Protein AF-A0A949Q325-F1 (afdb_monomer)

pLDDT: mean 76.2, std 15.08, range [33.47, 92.69]

Secondary structure (DSSP, 8-state):
-PPPPGGGTTEEEEE-SSPPPHHHHHHH-GGGG--S--TTS-TT-----HHHHHHHHHHTTEEEEEEEEEPPPBTB----EEEEEEETT--S---TTSSEE-TT---SS-EEEETTEEEESS-EEEETTEEE-THHHHHHHHT--TT-EEEEEETTTEEPPPEE-TTHHHHHTT--HHHHHS--

Mean predicted aligned error: 16.06 Å

Sequence (184 aa):
MTRLASRFGAANLIRRDRPLTREELFRVVPSVFSDDKYESRSERYTYIPTISLLDSLQQEGFQPFFACQTRVRSGRRETDHQLQLQKDGCGRQVPKEDYRATSDEGMSRVYLLINNEKYSLENEILLPGEVVPAQVAFEALKHTGAKDKLAFTALQSGESKPFSARGLHDALKDITWQDCLDQP

InterPro domains:
  IPR026325 Protein of unknown function DUF932 [PF06067] (38-78)

Solvent-accessible surface area (backbone atoms only — not comparable to full-atom values): 11001 Å² total; per-residue (Å²): 133,90,77,71,64,80,80,47,81,67,37,42,69,50,74,52,99,50,71,61,49,71,69,59,41,50,75,42,32,50,73,40,72,38,85,67,70,62,87,88,55,55,88,89,58,81,75,74,40,50,44,63,54,48,56,54,38,40,75,76,35,34,38,42,28,31,39,28,16,34,60,64,57,96,86,58,88,72,68,55,43,43,41,36,50,46,55,72,92,53,97,59,84,72,62,78,84,81,43,64,49,49,91,70,52,52,47,94,70,54,35,42,26,52,73,82,44,82,31,50,68,51,72,41,72,84,47,96,92,43,70,48,54,30,62,57,39,55,55,52,52,48,71,36,43,65,85,35,35,35,32,43,40,38,42,78,73,39,69,48,79,74,41,70,32,56,67,42,26,75,70,37,67,88,58,52,76,63,68,68,68,72,59,133

Nearest PDB structures (foldseek):
  7aeb-assembly1_S  TM=3.669E-01  e=9.866E+00  Algoriphagus machipongonensis
  7z30-assembly1_I  TM=2.915E-01  e=3.772E+00  Saccharomyces cerevisiae S288C

Organism: NCBI:txid2815733

Radius of gyration: 21.04 Å; Cα contacts (8 Å, |Δi|>4): 269; chains: 1; bounding box: 41×33×57 Å

Foldseek 3Di:
DDDDDPQCPPKQKDADPDFDDPVNCCVFPVQLVDPDDDPPDDPPDDDDRNVVVQVVVVVVQWGWGMKIWGDDDPPDPDIKMWTATDGPPDPDDDPRLPGIDIRQLFDPAKWKAKQNDTQGCQFDDPDVVDTDHSVVVVVVLLPFEQPIWMWIQDRNNGIDDIDGSHCSNVVCVPPDPVNVVPDD

Structure (mmCIF, N/CA/C/O backbone):
data_AF-A0A949Q325-F1
#
_entry.id   AF-A0A949Q325-F1
#
loop_
_atom_site.group_PDB
_atom_site.id
_atom_site.type_symbol
_atom_site.label_atom_id
_atom_site.label_alt_id
_atom_site.label_comp_id
_atom_site.label_asym_id
_atom_site.label_entity_id
_atom_site.label_seq_id
_atom_site.pdbx_PDB_ins_code
_atom_site.Cartn_x
_atom_site.Cartn_y
_atom_site.Cartn_z
_atom_site.occupancy
_atom_site.B_iso_or_equiv
_atom_site.auth_seq_id
_atom_site.auth_comp_id
_atom_site.auth_asym_id
_atom_site.auth_atom_id
_atom_site.pdbx_PDB_model_num
ATOM 1 N N . MET A 1 1 ? -12.252 13.496 -19.499 1.00 33.47 1 MET A N 1
ATOM 2 C CA . MET A 1 1 ? -10.793 13.382 -19.743 1.00 33.47 1 MET A CA 1
ATOM 3 C C . MET A 1 1 ? -10.148 12.726 -18.531 1.00 33.47 1 MET A C 1
ATOM 5 O O . MET A 1 1 ? -10.448 13.134 -17.420 1.00 33.47 1 MET A O 1
ATOM 9 N N . THR A 1 2 ? -9.340 11.677 -18.713 1.00 41.78 2 THR A N 1
ATOM 10 C CA . THR A 1 2 ? -8.656 11.005 -17.589 1.00 41.78 2 THR A CA 1
ATOM 11 C C . THR A 1 2 ? -7.478 11.864 -17.144 1.00 41.78 2 THR A C 1
ATOM 13 O O . THR A 1 2 ? -6.571 12.087 -17.941 1.00 41.78 2 THR A O 1
ATOM 16 N N . ARG A 1 3 ? -7.480 12.337 -15.897 1.00 42.72 3 ARG A N 1
ATOM 17 C CA . ARG A 1 3 ? -6.350 13.061 -15.310 1.00 42.72 3 ARG A CA 1
ATOM 18 C C . ARG A 1 3 ? -5.463 12.047 -14.587 1.00 42.72 3 ARG A C 1
ATOM 20 O O . ARG A 1 3 ? -5.932 11.380 -13.672 1.00 42.72 3 ARG A O 1
ATOM 27 N N . LEU A 1 4 ? -4.218 11.884 -15.035 1.00 52.03 4 LEU A N 1
ATOM 28 C CA . LEU A 1 4 ? -3.215 11.126 -14.279 1.00 52.03 4 LEU A CA 1
ATOM 29 C C . LEU A 1 4 ? -2.976 11.821 -12.932 1.00 52.03 4 LEU A C 1
ATOM 31 O O . LEU A 1 4 ? -3.169 13.037 -12.826 1.00 52.03 4 LEU A O 1
ATOM 35 N N . ALA A 1 5 ? -2.534 11.080 -11.913 1.00 51.66 5 ALA A N 1
ATOM 36 C CA . ALA A 1 5 ? -2.091 11.716 -10.678 1.00 51.66 5 ALA A CA 1
ATOM 37 C C . ALA A 1 5 ? -0.987 12.744 -11.002 1.00 51.66 5 ALA A C 1
ATOM 39 O O . ALA A 1 5 ? -0.138 12.499 -11.860 1.00 51.66 5 ALA A O 1
ATOM 40 N N . SER A 1 6 ? -1.013 13.903 -10.332 1.00 51.78 6 SER A N 1
ATOM 41 C CA . SER A 1 6 ? -0.189 15.095 -10.635 1.00 51.78 6 SER A CA 1
ATOM 42 C C . SER A 1 6 ? 1.307 14.796 -10.873 1.00 51.78 6 SER A C 1
ATOM 44 O O . SER A 1 6 ? 1.953 15.417 -11.716 1.00 51.78 6 SER A O 1
ATOM 46 N N . ARG A 1 7 ? 1.843 13.770 -10.197 1.00 53.66 7 ARG A N 1
ATOM 47 C CA . ARG A 1 7 ? 3.241 13.315 -10.284 1.00 53.66 7 ARG A CA 1
ATOM 48 C C . ARG A 1 7 ? 3.644 12.644 -11.611 1.00 53.66 7 ARG A C 1
ATOM 50 O O . ARG A 1 7 ? 4.830 12.590 -11.914 1.00 53.66 7 ARG A O 1
ATOM 57 N N . PHE A 1 8 ? 2.695 12.220 -12.448 1.00 54.75 8 PHE A N 1
ATOM 58 C CA . PHE A 1 8 ? 2.962 11.566 -13.742 1.00 54.75 8 PHE A CA 1
ATOM 59 C C . PHE A 1 8 ? 2.945 12.522 -14.950 1.00 54.75 8 PHE A C 1
ATOM 61 O O . PHE A 1 8 ? 2.955 12.071 -16.093 1.00 54.75 8 PHE A O 1
ATOM 68 N N . GLY A 1 9 ? 2.945 13.845 -14.736 1.00 49.97 9 GLY A N 1
ATOM 69 C CA . GLY A 1 9 ? 2.894 14.846 -15.818 1.00 49.97 9 GLY A CA 1
ATOM 70 C C . GLY A 1 9 ? 4.074 14.815 -16.808 1.00 49.97 9 GLY A C 1
ATOM 71 O O . GLY A 1 9 ? 3.948 15.334 -17.911 1.00 49.97 9 GLY A O 1
ATOM 72 N N . ALA A 1 10 ? 5.192 14.175 -16.441 1.00 55.50 10 ALA A N 1
ATOM 73 C CA . ALA A 1 10 ? 6.344 13.898 -17.306 1.00 55.50 10 ALA A CA 1
ATOM 74 C C . ALA A 1 10 ? 6.726 12.403 -17.262 1.00 55.50 10 ALA A C 1
ATOM 76 O O . ALA A 1 10 ? 7.890 12.057 -17.075 1.00 55.50 10 ALA A O 1
ATOM 77 N N . ALA A 1 11 ? 5.737 11.512 -17.337 1.00 63.31 11 ALA A N 1
ATOM 78 C CA . ALA A 1 11 ? 5.930 10.065 -17.265 1.00 63.31 11 ALA A CA 1
ATOM 79 C C . ALA A 1 11 ? 6.144 9.427 -18.647 1.00 63.31 11 ALA A C 1
ATOM 81 O O . ALA A 1 11 ? 5.559 9.863 -19.640 1.00 63.31 11 ALA A O 1
ATOM 82 N N . ASN A 1 12 ? 6.930 8.348 -18.701 1.00 72.25 12 ASN A N 1
ATOM 83 C CA . ASN A 1 12 ? 6.823 7.399 -19.809 1.00 72.25 12 ASN A CA 1
ATOM 84 C C . ASN A 1 12 ? 5.487 6.665 -19.624 1.00 72.25 12 ASN A C 1
ATOM 86 O O . ASN A 1 12 ? 5.228 6.159 -18.535 1.00 72.25 12 ASN A O 1
ATOM 90 N N . LEU A 1 13 ? 4.620 6.647 -20.638 1.00 85.25 13 LEU A N 1
ATOM 91 C CA . LEU A 1 13 ? 3.299 6.022 -20.543 1.00 85.25 13 LEU A CA 1
ATOM 92 C C . LEU A 1 13 ? 2.978 5.197 -21.781 1.00 85.25 13 LEU A C 1
ATOM 94 O O . LEU A 1 13 ? 3.406 5.522 -22.889 1.00 85.25 13 LEU A O 1
ATOM 98 N N . ILE A 1 14 ? 2.171 4.161 -21.587 1.00 83.06 14 ILE A N 1
ATOM 99 C CA . ILE A 1 14 ? 1.595 3.353 -22.651 1.00 83.06 14 ILE A CA 1
ATOM 100 C C . ILE A 1 14 ? 0.160 2.979 -22.297 1.00 83.06 14 ILE A C 1
ATOM 102 O O . ILE A 1 14 ? -0.158 2.641 -21.159 1.00 83.06 14 ILE A O 1
ATOM 106 N N . ARG A 1 15 ? -0.716 3.058 -23.298 1.00 85.00 15 ARG A N 1
ATOM 107 C CA . ARG A 1 15 ? -2.092 2.574 -23.237 1.00 85.00 15 ARG A CA 1
ATOM 108 C C . ARG A 1 15 ? -2.393 1.810 -24.511 1.00 85.00 15 ARG A C 1
ATOM 110 O O . ARG A 1 15 ? -2.115 2.322 -25.596 1.00 85.00 15 ARG A O 1
ATOM 117 N N . ARG A 1 16 ? -2.991 0.633 -24.384 1.00 82.56 16 ARG A N 1
ATOM 118 C CA . ARG A 1 16 ? -3.491 -0.156 -25.509 1.00 82.56 16 ARG A CA 1
ATOM 119 C C . ARG A 1 16 ? -4.947 -0.554 -25.261 1.00 82.56 16 ARG A C 1
ATOM 121 O O . ARG A 1 16 ? -5.449 -0.473 -24.144 1.00 82.56 16 ARG A O 1
ATOM 128 N N . ASP A 1 17 ? -5.627 -0.898 -26.341 1.00 80.12 17 ASP A N 1
ATOM 129 C CA . ASP A 1 17 ? -6.954 -1.521 -26.398 1.00 80.12 17 ASP A CA 1
ATOM 130 C C . ASP A 1 17 ? -6.894 -3.052 -26.269 1.00 80.12 17 ASP A C 1
ATOM 132 O O . ASP A 1 17 ? -7.923 -3.704 -26.127 1.00 80.12 17 ASP A O 1
ATOM 136 N N . ARG A 1 18 ? -5.677 -3.603 -26.271 1.00 87.75 18 ARG A N 1
ATOM 137 C CA . ARG A 1 18 ? -5.325 -4.989 -25.955 1.00 87.75 18 ARG A CA 1
ATOM 138 C C . ARG A 1 18 ? -4.436 -5.057 -24.702 1.00 87.75 18 ARG A C 1
ATOM 140 O O . ARG A 1 18 ? -3.830 -4.037 -24.355 1.00 87.75 18 ARG A O 1
ATOM 147 N N . PRO A 1 19 ? -4.269 -6.245 -24.095 1.00 88.31 19 PRO A N 1
ATOM 148 C CA . PRO A 1 19 ? -3.243 -6.472 -23.085 1.00 88.31 19 PRO A CA 1
ATOM 149 C C . PRO A 1 19 ? -1.850 -6.004 -23.536 1.00 88.31 19 PRO A C 1
ATOM 151 O O . PRO A 1 19 ? -1.452 -6.189 -24.695 1.00 88.31 19 PRO A O 1
ATOM 154 N N . LEU A 1 20 ? -1.117 -5.380 -22.615 1.00 89.31 20 LEU A N 1
ATOM 155 C CA . LEU A 1 20 ? 0.272 -4.972 -22.766 1.00 89.31 20 LEU A CA 1
ATOM 156 C C . LEU A 1 20 ? 1.174 -6.199 -22.681 1.00 89.31 20 LEU A C 1
ATOM 158 O O . LEU A 1 20 ? 1.020 -7.050 -21.808 1.00 89.31 20 LEU A O 1
ATOM 162 N N . THR A 1 21 ? 2.140 -6.259 -23.588 1.00 90.06 21 THR A N 1
ATOM 163 C CA . THR A 1 21 ? 3.164 -7.309 -23.600 1.00 90.06 21 THR A CA 1
ATOM 164 C C . THR A 1 21 ? 4.222 -7.061 -22.527 1.00 90.06 21 THR A C 1
ATOM 166 O O . THR A 1 21 ? 4.431 -5.924 -22.087 1.00 90.06 21 THR A O 1
ATOM 169 N N . ARG A 1 22 ? 4.936 -8.118 -22.125 1.00 89.94 22 ARG A N 1
ATOM 170 C CA . ARG A 1 22 ? 6.030 -8.013 -21.148 1.00 89.94 22 ARG A CA 1
ATOM 171 C C . ARG A 1 22 ? 7.139 -7.092 -21.664 1.00 89.94 22 ARG A C 1
ATOM 173 O O . ARG A 1 22 ? 7.679 -6.303 -20.897 1.00 89.94 22 ARG A O 1
ATOM 180 N N . GLU A 1 23 ? 7.407 -7.103 -22.967 1.00 88.50 23 GLU A N 1
ATOM 181 C CA . GLU A 1 23 ? 8.375 -6.227 -23.634 1.00 88.50 23 GLU A CA 1
ATOM 182 C C . GLU A 1 23 ? 7.934 -4.757 -23.617 1.00 88.50 23 GLU A C 1
ATOM 184 O O . GLU A 1 23 ? 8.755 -3.861 -23.409 1.00 88.50 23 GLU A O 1
ATOM 189 N N . GLU A 1 24 ? 6.641 -4.487 -23.827 1.00 89.44 24 GLU A N 1
ATOM 190 C CA . GLU A 1 24 ? 6.071 -3.140 -23.706 1.00 89.44 24 GLU A CA 1
ATOM 191 C C . GLU A 1 24 ? 6.187 -2.615 -22.272 1.00 89.44 24 GLU A C 1
ATOM 193 O O . GLU A 1 24 ? 6.600 -1.469 -22.071 1.00 89.44 24 GLU A O 1
ATOM 198 N N . LEU A 1 25 ? 5.878 -3.455 -21.281 1.00 89.56 25 LEU A N 1
ATOM 199 C CA . LEU A 1 25 ? 6.044 -3.114 -19.870 1.00 89.56 25 LEU A CA 1
ATOM 200 C C . LEU A 1 25 ? 7.513 -2.850 -19.539 1.00 89.56 25 LEU A C 1
ATOM 202 O O . LEU A 1 25 ? 7.820 -1.815 -18.961 1.00 89.56 25 LEU A O 1
ATOM 206 N N . PHE A 1 26 ? 8.433 -3.711 -19.972 1.00 88.56 26 PHE A N 1
ATOM 207 C CA . PHE A 1 26 ? 9.862 -3.556 -19.695 1.00 88.56 26 PHE A CA 1
ATOM 208 C C . PHE A 1 26 ? 10.423 -2.234 -20.235 1.00 88.56 26 PHE A C 1
ATOM 210 O O . PHE A 1 26 ? 11.242 -1.581 -19.594 1.00 88.56 26 PHE A O 1
ATOM 217 N N . ARG A 1 27 ? 9.946 -1.792 -21.405 1.00 84.81 27 ARG A N 1
ATOM 218 C CA . ARG A 1 27 ? 10.375 -0.525 -22.015 1.00 84.81 27 ARG A CA 1
ATOM 219 C C . ARG A 1 27 ? 9.820 0.711 -21.308 1.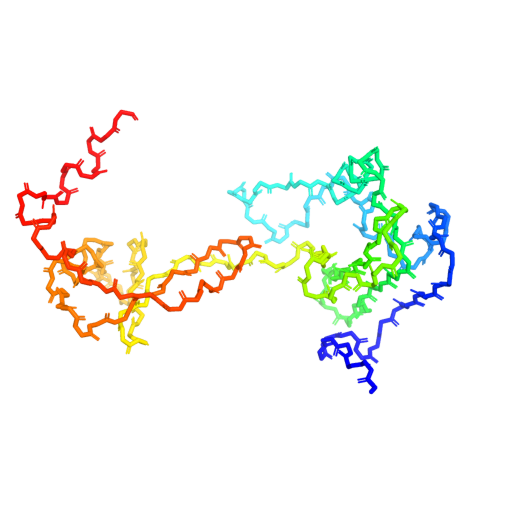00 84.81 27 ARG A C 1
ATOM 221 O O . ARG A 1 27 ? 10.489 1.741 -21.286 1.00 84.81 27 ARG A O 1
ATOM 228 N N . VAL A 1 28 ? 8.590 0.649 -20.799 1.00 84.44 28 VAL A N 1
ATOM 229 C CA . VAL A 1 28 ? 7.858 1.834 -20.309 1.00 84.44 28 VAL A CA 1
ATOM 230 C C . VAL A 1 28 ? 7.893 1.953 -18.788 1.00 84.44 28 VAL A C 1
ATOM 232 O O . VAL A 1 28 ? 8.005 3.063 -18.267 1.00 84.44 28 VAL A O 1
ATOM 235 N N . VAL A 1 29 ? 7.819 0.818 -18.097 1.00 87.81 29 VAL A N 1
ATOM 236 C CA . VAL A 1 29 ? 7.804 0.670 -16.637 1.00 87.81 29 VAL A CA 1
ATOM 237 C C . VAL A 1 29 ? 8.865 -0.344 -16.164 1.00 87.81 29 VAL A C 1
ATOM 239 O O . VAL A 1 29 ? 8.524 -1.331 -15.512 1.00 87.81 29 VAL A O 1
ATOM 242 N N . PRO A 1 30 ? 10.164 -0.145 -16.467 1.00 85.50 30 PRO A N 1
ATOM 243 C CA . PRO A 1 30 ? 11.214 -1.076 -16.046 1.00 85.50 30 PRO A CA 1
ATOM 244 C C . PRO A 1 30 ? 11.256 -1.315 -14.527 1.00 85.50 30 PRO A C 1
ATOM 246 O O . PRO A 1 30 ? 11.677 -2.388 -14.108 1.00 85.50 30 PRO A O 1
ATOM 249 N N . SER A 1 31 ? 10.785 -0.374 -13.696 1.00 83.56 31 SER A N 1
ATOM 250 C CA . SER A 1 31 ? 10.789 -0.542 -12.234 1.00 83.56 31 SER A CA 1
ATOM 251 C C . SER A 1 31 ? 9.789 -1.569 -11.705 1.00 83.56 31 SER A C 1
ATOM 253 O O . SER A 1 31 ? 9.924 -2.013 -10.571 1.00 83.56 31 SER A O 1
ATOM 255 N N . VAL A 1 32 ? 8.810 -1.995 -12.511 1.00 86.69 32 VAL A N 1
ATOM 256 C CA . VAL A 1 32 ? 7.925 -3.120 -12.155 1.00 86.69 32 VAL A CA 1
ATOM 257 C C . VAL A 1 32 ? 8.717 -4.424 -12.026 1.00 86.69 32 VAL A C 1
ATOM 259 O O . VAL A 1 32 ? 8.339 -5.289 -11.243 1.00 86.69 32 VAL A O 1
ATOM 262 N N . PHE A 1 33 ? 9.821 -4.546 -12.769 1.00 86.38 33 PHE A N 1
ATOM 263 C CA . PHE A 1 33 ? 10.695 -5.720 -12.807 1.00 86.38 33 PHE A CA 1
ATOM 264 C C . PHE A 1 33 ? 11.851 -5.647 -11.804 1.00 86.38 33 PHE A C 1
ATOM 266 O O . PHE A 1 33 ? 12.790 -6.429 -11.903 1.00 86.38 33 PHE A O 1
ATOM 273 N N . SER A 1 34 ? 11.845 -4.677 -10.891 1.00 85.06 34 SER A N 1
ATOM 274 C CA . SER A 1 34 ? 12.843 -4.626 -9.827 1.00 85.06 34 SER A CA 1
ATOM 275 C C . SER A 1 34 ? 12.557 -5.714 -8.792 1.00 85.06 34 SER A C 1
ATOM 277 O O . SER A 1 34 ? 11.430 -5.83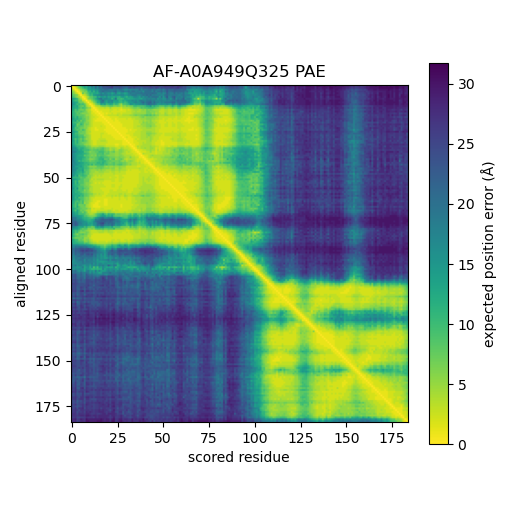8 -8.321 1.00 85.06 34 SER A O 1
ATOM 279 N N . ASP A 1 35 ? 13.588 -6.480 -8.441 1.00 82.06 35 ASP A N 1
ATOM 280 C CA . ASP A 1 35 ? 13.496 -7.547 -7.434 1.00 82.06 35 ASP A CA 1
ATOM 281 C C . ASP A 1 35 ? 13.807 -7.054 -6.012 1.00 82.06 35 ASP A C 1
ATOM 283 O O . ASP A 1 35 ? 13.465 -7.722 -5.040 1.00 82.06 35 ASP A O 1
ATOM 287 N N . ASP A 1 36 ? 14.354 -5.841 -5.882 1.00 79.50 36 ASP A N 1
ATOM 288 C CA . ASP A 1 36 ? 14.752 -5.246 -4.606 1.00 79.50 36 ASP A CA 1
ATOM 289 C C . ASP A 1 36 ? 14.108 -3.879 -4.348 1.00 79.50 36 ASP A C 1
ATOM 291 O O . ASP A 1 36 ? 13.803 -3.104 -5.263 1.00 79.50 36 ASP A O 1
ATOM 295 N N . LYS A 1 37 ? 13.967 -3.541 -3.059 1.00 79.31 37 LYS A N 1
ATOM 296 C CA . LYS A 1 37 ? 13.621 -2.178 -2.638 1.00 79.31 37 LYS A CA 1
ATOM 297 C C . LYS A 1 37 ? 14.769 -1.216 -2.910 1.00 79.31 37 LYS A C 1
ATOM 299 O O . LYS A 1 37 ? 15.942 -1.563 -2.829 1.00 79.31 37 LYS A O 1
ATOM 304 N N . TYR A 1 38 ? 14.414 0.048 -3.113 1.00 75.38 38 TYR A N 1
ATOM 305 C CA . TYR A 1 38 ? 15.391 1.130 -3.102 1.00 75.38 38 TYR A CA 1
ATOM 306 C C . TYR A 1 38 ? 16.135 1.204 -1.760 1.00 75.38 38 TYR A C 1
ATOM 308 O O . TYR A 1 38 ? 15.524 1.057 -0.703 1.00 75.38 38 TYR A O 1
ATOM 316 N N . GLU A 1 39 ? 17.432 1.525 -1.803 1.00 75.81 39 GLU A N 1
ATOM 317 C CA . GLU A 1 39 ? 18.305 1.681 -0.621 1.00 75.81 39 GLU A CA 1
ATOM 318 C C . GLU A 1 39 ? 17.775 2.696 0.406 1.00 75.81 39 GLU A C 1
ATOM 320 O O . GLU A 1 39 ? 18.065 2.608 1.594 1.00 75.81 39 GLU A O 1
ATOM 325 N N . SER A 1 40 ? 16.972 3.665 -0.040 1.00 73.12 40 SER A N 1
ATOM 326 C CA . SER A 1 40 ? 16.311 4.654 0.818 1.00 73.12 40 SER A CA 1
ATOM 327 C C . SER A 1 40 ? 15.233 4.060 1.729 1.00 73.12 40 SER A C 1
ATOM 329 O O . SER A 1 40 ? 14.758 4.733 2.648 1.00 73.12 40 SER A O 1
ATOM 331 N N . ARG A 1 41 ? 14.793 2.825 1.471 1.00 74.94 41 ARG A N 1
ATOM 332 C CA . ARG A 1 41 ? 13.726 2.164 2.220 1.00 74.94 41 ARG A CA 1
ATOM 333 C C . ARG A 1 41 ? 14.305 1.487 3.456 1.00 74.94 41 ARG A C 1
ATOM 335 O O . ARG A 1 41 ? 15.265 0.728 3.380 1.00 74.94 41 ARG A O 1
ATOM 342 N N . SER A 1 42 ? 13.676 1.745 4.601 1.00 75.94 42 SER A N 1
ATOM 343 C CA . SER A 1 42 ? 14.105 1.212 5.896 1.00 75.94 42 SER A CA 1
ATOM 344 C C . SER A 1 42 ? 14.135 -0.317 5.915 1.00 75.94 42 SER A C 1
ATOM 346 O O . SER A 1 42 ? 13.413 -0.977 5.166 1.00 75.94 42 SER A O 1
ATOM 348 N N . GLU A 1 43 ? 14.924 -0.905 6.812 1.00 79.12 43 GLU A N 1
ATOM 349 C CA . GLU A 1 43 ? 14.987 -2.364 6.985 1.00 79.12 43 GLU A CA 1
ATOM 350 C C . GLU A 1 43 ? 13.622 -2.975 7.322 1.00 79.12 43 GLU A C 1
ATOM 352 O O . GLU A 1 43 ? 13.288 -4.034 6.8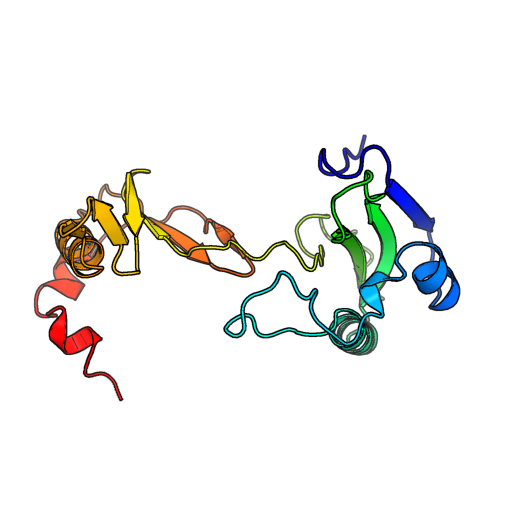03 1.00 79.12 43 GLU A O 1
ATOM 357 N N . ARG A 1 44 ? 12.784 -2.244 8.069 1.00 80.56 44 ARG A N 1
ATOM 358 C CA . ARG A 1 44 ? 11.408 -2.647 8.413 1.00 80.56 44 ARG A CA 1
ATOM 359 C C . ARG A 1 44 ? 10.449 -2.677 7.215 1.00 80.56 44 ARG A C 1
ATOM 361 O O . ARG A 1 44 ? 9.360 -3.232 7.324 1.00 80.56 44 ARG A O 1
ATOM 368 N N . TYR A 1 45 ? 10.812 -2.067 6.085 1.00 73.19 45 TYR A N 1
ATOM 369 C CA . TYR A 1 45 ? 10.005 -2.116 4.869 1.00 73.19 45 TYR A CA 1
ATOM 370 C C . TYR A 1 45 ? 10.160 -3.480 4.188 1.00 73.19 45 TYR A C 1
ATOM 372 O O . TYR A 1 45 ? 11.231 -3.801 3.656 1.00 73.19 45 TYR A O 1
ATOM 380 N N . THR A 1 46 ? 9.076 -4.258 4.201 1.00 81.12 46 THR A N 1
ATOM 381 C CA . THR A 1 46 ? 8.978 -5.534 3.483 1.00 81.12 46 THR A CA 1
ATOM 382 C C . THR A 1 46 ? 8.659 -5.249 2.024 1.00 81.12 46 THR A C 1
ATOM 384 O O . THR A 1 46 ? 7.590 -4.731 1.704 1.00 81.12 46 THR A O 1
ATOM 387 N N . TYR A 1 47 ? 9.608 -5.556 1.145 1.00 80.94 47 TYR A N 1
ATOM 388 C CA . TYR A 1 47 ? 9.435 -5.377 -0.288 1.00 80.94 47 TYR A CA 1
ATOM 389 C C . TYR A 1 47 ? 8.732 -6.583 -0.897 1.00 80.94 47 TYR A C 1
ATOM 391 O O . TYR A 1 47 ? 9.135 -7.719 -0.662 1.00 80.94 47 TYR A O 1
ATOM 399 N N . ILE A 1 48 ? 7.703 -6.320 -1.697 1.00 83.31 48 ILE A N 1
ATOM 400 C CA . ILE A 1 48 ? 7.061 -7.321 -2.544 1.00 83.31 48 ILE A CA 1
ATOM 401 C C . ILE A 1 48 ? 7.276 -6.863 -3.991 1.00 83.31 48 ILE A C 1
ATOM 403 O O . ILE A 1 48 ? 6.752 -5.805 -4.357 1.00 83.31 48 ILE A O 1
ATOM 407 N N . PRO A 1 49 ? 8.030 -7.617 -4.812 1.00 85.00 49 PRO A N 1
ATOM 408 C CA . PRO A 1 49 ? 8.256 -7.262 -6.208 1.00 85.00 49 PRO A CA 1
ATOM 409 C C . PRO A 1 49 ? 6.935 -7.136 -6.969 1.00 85.00 49 PRO A C 1
ATOM 411 O O . PRO A 1 49 ? 6.076 -8.022 -6.924 1.00 85.00 49 PRO A O 1
ATOM 414 N N . THR A 1 50 ? 6.761 -6.027 -7.689 1.00 86.94 50 THR A N 1
ATOM 415 C CA . THR A 1 50 ? 5.508 -5.756 -8.411 1.00 86.94 50 THR A CA 1
ATOM 416 C C . THR A 1 50 ? 5.273 -6.766 -9.529 1.00 86.94 50 THR A C 1
ATOM 418 O O . THR A 1 50 ? 4.127 -7.142 -9.770 1.00 86.94 50 THR A O 1
ATOM 421 N N . ILE A 1 51 ? 6.336 -7.249 -10.178 1.00 88.38 51 ILE A N 1
ATOM 422 C CA . ILE A 1 51 ? 6.234 -8.287 -11.205 1.00 88.38 51 ILE A CA 1
ATOM 423 C C . ILE A 1 51 ? 5.638 -9.589 -10.659 1.00 88.38 51 ILE A C 1
ATOM 425 O O . ILE A 1 51 ? 4.773 -10.162 -11.310 1.00 88.38 51 ILE A O 1
ATOM 429 N N . SER A 1 52 ? 5.993 -10.000 -9.438 1.00 87.62 52 SER A N 1
ATOM 430 C CA . SER A 1 52 ? 5.445 -11.209 -8.808 1.00 87.62 52 SER A CA 1
ATOM 431 C C . SER A 1 52 ? 3.942 -11.086 -8.547 1.00 87.62 52 SER A C 1
ATOM 433 O O . SER A 1 52 ? 3.175 -12.028 -8.766 1.00 87.62 52 SER A O 1
ATOM 435 N N . LEU A 1 53 ? 3.502 -9.900 -8.115 1.00 88.75 53 LEU A N 1
ATOM 436 C CA . LEU A 1 53 ? 2.081 -9.599 -7.948 1.00 88.75 53 LEU A CA 1
ATOM 437 C C . LEU A 1 53 ? 1.356 -9.580 -9.301 1.00 88.75 53 LEU A C 1
ATOM 439 O O . LEU A 1 53 ? 0.269 -10.139 -9.422 1.00 88.75 53 LEU A O 1
ATOM 443 N N . LEU A 1 54 ? 1.956 -8.959 -10.318 1.00 90.00 54 LEU A N 1
ATOM 444 C CA . LEU A 1 54 ? 1.381 -8.880 -11.658 1.00 90.00 54 LEU A CA 1
ATOM 445 C C . LEU A 1 54 ? 1.226 -10.265 -12.293 1.00 90.00 54 LEU A C 1
ATOM 447 O O . LEU A 1 54 ? 0.151 -10.560 -12.806 1.00 90.00 54 LEU A O 1
ATOM 451 N N . ASP A 1 55 ? 2.248 -11.118 -12.209 1.00 89.44 55 ASP A N 1
ATOM 452 C CA . ASP A 1 55 ? 2.208 -12.490 -12.727 1.00 89.44 55 ASP A CA 1
ATOM 453 C C . ASP A 1 55 ? 1.066 -13.287 -12.057 1.00 89.44 55 ASP A C 1
ATOM 455 O O . ASP A 1 55 ? 0.319 -13.994 -12.735 1.00 89.44 55 ASP A O 1
ATOM 459 N N . SER A 1 56 ? 0.858 -13.107 -10.745 1.00 89.38 56 SER A N 1
ATOM 460 C CA . SER A 1 56 ? -0.257 -13.730 -10.007 1.00 89.38 56 SER A CA 1
ATOM 461 C C . SER A 1 56 ? -1.623 -13.201 -10.466 1.00 89.38 56 SER A C 1
ATOM 463 O O . SER A 1 56 ? -2.557 -13.965 -10.694 1.00 89.38 56 SER A O 1
ATOM 465 N N . LEU A 1 57 ? -1.745 -11.886 -10.666 1.00 89.69 57 LEU A N 1
ATOM 466 C CA . LEU A 1 57 ? -2.977 -11.258 -11.151 1.00 89.69 57 LEU A CA 1
ATOM 467 C C . LEU A 1 57 ? -3.319 -11.692 -12.584 1.00 89.69 57 LEU A C 1
ATOM 469 O O . LEU A 1 57 ? -4.490 -11.909 -12.896 1.00 89.69 57 LEU A O 1
ATOM 473 N N . GLN A 1 58 ? -2.318 -11.880 -13.443 1.00 87.81 58 GLN A N 1
ATOM 474 C CA . GLN A 1 58 ? -2.520 -12.380 -14.802 1.00 87.81 58 GLN A CA 1
ATOM 475 C C . GLN A 1 58 ? -3.028 -13.825 -14.828 1.00 87.81 58 GLN A C 1
ATOM 477 O O . GLN A 1 58 ? -3.858 -14.144 -15.679 1.00 87.81 58 GLN A O 1
ATOM 482 N N . GLN A 1 59 ? -2.596 -14.677 -13.891 1.00 87.62 59 GLN A N 1
ATOM 483 C CA . GLN A 1 59 ? -3.138 -16.037 -13.737 1.00 87.62 59 GLN A CA 1
ATOM 484 C C . GLN A 1 59 ? -4.627 -16.021 -13.362 1.00 87.62 59 GLN A C 1
ATOM 486 O O . GLN A 1 59 ? -5.400 -16.824 -13.877 1.00 87.62 59 GLN A O 1
ATOM 491 N N . GLU A 1 60 ? -5.046 -15.043 -12.559 1.00 87.31 60 GLU A N 1
ATOM 492 C CA . GLU A 1 60 ? -6.452 -14.788 -12.204 1.00 87.31 60 GLU A CA 1
ATOM 493 C C . GLU A 1 60 ? -7.248 -14.053 -13.309 1.00 87.31 60 GLU A C 1
ATOM 495 O O . GLU A 1 60 ? -8.412 -13.671 -13.127 1.00 87.31 60 GLU A O 1
ATOM 500 N N . GLY A 1 61 ? -6.629 -13.844 -14.477 1.00 87.00 61 GLY A N 1
ATOM 501 C CA . GLY A 1 61 ? -7.242 -13.235 -15.655 1.00 87.00 61 GLY A CA 1
ATOM 502 C C . GLY A 1 61 ? -7.227 -11.706 -15.669 1.00 87.00 61 GLY A C 1
ATOM 503 O O . GLY A 1 61 ? -7.965 -11.113 -16.451 1.00 87.00 61 GLY A O 1
ATOM 504 N N . PHE A 1 62 ? -6.435 -11.041 -14.825 1.00 88.56 62 PHE A N 1
ATOM 505 C CA . PHE A 1 62 ? -6.254 -9.587 -14.867 1.00 88.56 62 PHE A CA 1
ATOM 506 C C . PHE A 1 62 ? -5.082 -9.205 -15.768 1.00 88.56 62 PHE A C 1
ATOM 508 O O . PHE A 1 62 ? -3.921 -9.416 -15.431 1.00 88.56 62 PHE A O 1
ATOM 515 N N . GLN A 1 63 ? -5.377 -8.565 -16.894 1.00 88.94 63 GLN A N 1
ATOM 516 C CA . GLN A 1 63 ? -4.379 -8.164 -17.879 1.00 88.94 63 GLN A CA 1
ATOM 517 C C . GLN A 1 63 ? -4.097 -6.658 -17.825 1.00 88.94 63 GLN A C 1
ATOM 519 O O . GLN A 1 63 ? -5.034 -5.873 -17.686 1.00 88.94 63 GLN A O 1
ATOM 524 N N . PRO A 1 64 ? -2.840 -6.204 -17.966 1.00 90.75 64 PRO A N 1
ATOM 525 C CA . PRO A 1 64 ? -2.506 -4.781 -17.994 1.00 90.75 64 PRO A CA 1
ATOM 526 C C . PRO A 1 64 ? -2.872 -4.136 -19.333 1.00 90.75 64 PRO A C 1
ATOM 528 O O . PRO A 1 64 ? -2.450 -4.609 -20.375 1.00 90.75 64 PRO A O 1
ATOM 531 N N . PHE A 1 65 ? -3.592 -3.013 -19.325 1.00 88.94 65 PHE A N 1
ATOM 532 C CA . PHE A 1 65 ? -3.934 -2.226 -20.530 1.00 88.94 65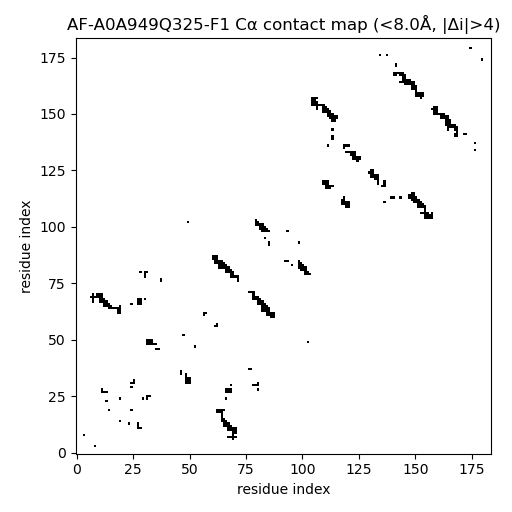 PHE A CA 1
ATOM 533 C C . PHE A 1 65 ? -3.324 -0.822 -20.517 1.00 88.94 65 PHE A C 1
ATOM 535 O O . PHE A 1 65 ? -3.244 -0.145 -21.548 1.00 88.94 65 PHE A O 1
ATOM 542 N N . PHE A 1 66 ? -2.891 -0.361 -19.346 1.00 87.56 66 PHE A N 1
ATOM 543 C CA . PHE A 1 66 ? -2.164 0.888 -19.198 1.00 87.56 66 PHE A CA 1
ATOM 544 C C . PHE A 1 66 ? -1.038 0.742 -18.180 1.00 87.56 66 PHE A C 1
ATOM 546 O O . PHE A 1 66 ? -1.194 0.088 -17.149 1.00 87.56 66 PHE A O 1
ATOM 553 N N . ALA A 1 67 ? 0.084 1.385 -18.482 1.00 87.44 67 ALA A N 1
ATOM 554 C CA . ALA A 1 67 ? 1.243 1.459 -17.615 1.00 87.44 67 ALA A CA 1
ATOM 555 C C . ALA A 1 67 ? 1.901 2.835 -17.757 1.00 87.44 67 ALA A C 1
ATOM 557 O O . ALA A 1 67 ? 2.008 3.368 -18.866 1.00 87.44 67 ALA A O 1
ATOM 558 N N . CYS A 1 68 ? 2.361 3.423 -16.658 1.00 83.69 68 CYS A N 1
ATOM 559 C CA . CYS A 1 68 ? 3.221 4.598 -16.716 1.00 83.69 68 CYS A CA 1
ATOM 560 C C . CYS A 1 68 ? 4.254 4.612 -15.594 1.00 83.69 68 CYS A C 1
ATOM 562 O O . CYS A 1 68 ? 4.005 4.081 -14.519 1.00 83.69 68 CYS A O 1
ATOM 564 N N . GLN A 1 69 ? 5.402 5.235 -15.850 1.00 82.44 69 GLN A N 1
ATOM 565 C CA . GLN A 1 69 ? 6.467 5.441 -14.873 1.00 82.44 69 GLN A CA 1
ATOM 566 C C . GLN A 1 69 ? 6.868 6.912 -14.832 1.00 82.44 69 GLN A C 1
ATOM 568 O O . GLN A 1 69 ? 7.101 7.523 -15.881 1.00 82.44 69 GLN A O 1
ATOM 573 N N . THR A 1 70 ? 6.984 7.492 -13.639 1.00 78.06 70 THR A N 1
ATOM 574 C CA . THR A 1 70 ? 7.502 8.852 -13.476 1.00 78.06 70 THR A CA 1
ATOM 575 C C . THR A 1 70 ? 8.957 8.931 -13.936 1.00 78.06 70 THR A C 1
ATOM 577 O O . THR A 1 70 ? 9.769 8.034 -13.698 1.00 78.06 70 THR A O 1
ATOM 580 N N . ARG A 1 71 ? 9.308 10.025 -14.624 1.00 68.88 71 ARG A N 1
ATOM 581 C CA . ARG A 1 71 ? 10.712 10.346 -14.887 1.00 68.88 71 ARG A CA 1
ATOM 582 C C . ARG A 1 71 ? 11.325 10.961 -13.643 1.00 68.88 71 ARG A C 1
ATOM 584 O O . ARG A 1 71 ? 10.790 11.913 -13.073 1.00 68.88 71 ARG A O 1
ATOM 591 N N . VAL A 1 72 ? 12.481 10.443 -13.265 1.00 62.84 72 VAL A N 1
ATOM 592 C CA . VAL A 1 72 ? 13.242 10.952 -12.132 1.00 62.84 72 VAL A CA 1
ATOM 593 C C . VAL A 1 72 ? 13.901 12.273 -12.524 1.00 62.84 72 VAL A C 1
ATOM 595 O O . VAL A 1 72 ? 14.630 12.341 -13.513 1.00 62.84 72 VAL A O 1
ATOM 598 N N . ARG A 1 73 ? 13.646 13.343 -11.763 1.00 56.12 73 ARG A N 1
ATOM 599 C CA . ARG A 1 73 ? 14.455 14.571 -11.837 1.00 56.12 73 ARG A CA 1
ATOM 600 C C . ARG A 1 73 ? 15.770 14.334 -11.093 1.00 56.12 73 ARG A C 1
ATOM 602 O O . ARG A 1 73 ? 15.762 13.681 -10.051 1.00 56.12 73 ARG A O 1
ATOM 609 N N . SER A 1 74 ? 16.874 14.868 -11.618 1.00 45.00 74 SER A N 1
ATOM 610 C CA . SER A 1 74 ? 18.219 14.714 -11.045 1.00 45.00 74 SER A CA 1
ATOM 611 C C . SER A 1 74 ? 18.212 14.938 -9.527 1.00 45.00 74 SER A C 1
ATOM 613 O O . SER A 1 74 ? 17.854 16.023 -9.072 1.00 45.00 74 SER A O 1
ATOM 615 N N . GLY A 1 75 ? 18.578 13.910 -8.755 1.00 50.03 75 GLY A N 1
ATOM 616 C CA . GLY A 1 75 ? 18.679 13.967 -7.290 1.00 50.03 75 GLY A CA 1
ATOM 617 C C . GLY A 1 75 ? 17.685 13.088 -6.522 1.00 50.03 75 GLY A C 1
ATOM 618 O O . GLY A 1 75 ? 17.963 12.742 -5.379 1.00 50.03 75 GLY A O 1
ATOM 619 N N . ARG A 1 76 ? 16.573 12.652 -7.130 1.00 54.00 76 ARG A N 1
ATOM 620 C CA . ARG A 1 76 ? 15.817 11.484 -6.632 1.00 54.00 76 ARG A CA 1
ATOM 621 C C . ARG A 1 76 ? 16.357 10.222 -7.317 1.00 54.00 76 ARG A C 1
ATOM 623 O O . ARG A 1 76 ? 16.929 10.329 -8.396 1.00 54.00 76 ARG A O 1
ATOM 630 N N . ARG A 1 77 ? 16.239 9.046 -6.692 1.00 57.16 77 ARG A N 1
ATOM 631 C CA . ARG A 1 77 ? 16.534 7.738 -7.328 1.00 57.16 77 ARG A CA 1
ATOM 632 C C . ARG A 1 77 ? 15.291 6.865 -7.501 1.00 57.16 77 ARG A C 1
ATOM 634 O O . ARG A 1 77 ? 15.339 5.874 -8.216 1.00 57.16 77 ARG A O 1
ATOM 641 N N . GLU A 1 78 ? 14.189 7.254 -6.871 1.00 65.38 78 GLU A N 1
ATOM 642 C CA . GLU A 1 78 ? 12.955 6.477 -6.834 1.00 65.38 78 GLU A CA 1
ATOM 643 C C . GLU A 1 78 ? 12.067 6.816 -8.032 1.00 65.38 78 GLU A C 1
ATOM 645 O O . GLU A 1 78 ? 11.846 7.991 -8.346 1.00 65.38 78 GLU A O 1
ATOM 650 N N . THR A 1 79 ? 11.587 5.773 -8.706 1.00 70.19 79 THR A N 1
ATOM 651 C CA . THR A 1 79 ? 10.595 5.870 -9.778 1.00 70.19 79 THR A CA 1
ATOM 652 C C . THR A 1 79 ? 9.273 5.314 -9.286 1.00 70.19 79 THR A C 1
ATOM 654 O O . THR A 1 79 ? 9.232 4.218 -8.734 1.00 70.19 79 THR A O 1
ATOM 657 N N . ASP A 1 80 ? 8.194 6.039 -9.549 1.00 76.38 80 ASP A N 1
ATOM 658 C CA . ASP A 1 80 ? 6.848 5.545 -9.284 1.00 76.38 80 ASP A CA 1
ATOM 659 C C . ASP A 1 80 ? 6.322 4.945 -10.582 1.00 76.38 80 ASP A C 1
ATOM 661 O O . ASP A 1 80 ? 6.402 5.586 -11.634 1.00 76.38 80 ASP A O 1
ATOM 665 N N . HIS A 1 81 ? 5.772 3.738 -10.524 1.00 82.88 81 HIS A N 1
ATOM 666 C CA . HIS A 1 81 ? 5.032 3.143 -11.631 1.00 82.88 81 HIS A CA 1
ATOM 667 C C . HIS A 1 81 ? 3.553 3.026 -11.267 1.00 82.88 81 HIS A C 1
ATOM 669 O O . HIS A 1 81 ? 3.198 2.877 -10.102 1.00 82.88 81 HIS A O 1
ATOM 675 N N . GLN A 1 82 ? 2.688 3.071 -12.271 1.00 83.12 82 GLN A N 1
ATOM 676 C CA . GLN A 1 82 ? 1.261 2.821 -12.141 1.00 83.12 82 GLN A CA 1
ATOM 677 C C . GLN A 1 82 ? 0.822 1.847 -13.226 1.00 83.12 82 GLN A C 1
ATOM 679 O O . GLN A 1 82 ? 1.061 2.094 -14.409 1.00 83.12 82 GLN A O 1
ATOM 684 N N . LEU A 1 83 ? 0.121 0.790 -12.819 1.00 85.75 83 LEU A N 1
ATOM 685 C CA . LEU A 1 83 ? -0.519 -0.171 -13.713 1.00 85.75 83 LEU A CA 1
ATOM 686 C C . LEU A 1 83 ? -2.042 -0.058 -13.641 1.00 85.75 83 LEU A C 1
ATOM 688 O O . LEU A 1 83 ? -2.621 0.335 -12.627 1.00 85.75 83 LEU A O 1
ATOM 692 N N . GLN A 1 84 ? -2.681 -0.384 -14.757 1.00 83.75 84 GLN A N 1
ATOM 693 C CA . GLN A 1 84 ? -4.124 -0.407 -14.929 1.00 83.75 84 GLN A CA 1
ATOM 694 C C . GLN A 1 84 ? -4.517 -1.736 -15.582 1.00 83.75 84 GLN A C 1
ATOM 696 O O . GLN A 1 84 ? -4.242 -1.944 -16.766 1.00 83.75 84 GLN A O 1
ATOM 701 N N . LEU A 1 85 ? -5.128 -2.617 -14.792 1.00 86.06 85 LEU A N 1
ATOM 702 C CA . LEU A 1 85 ? -5.519 -3.973 -15.153 1.00 86.06 85 LEU A CA 1
ATOM 703 C C . LEU A 1 85 ? -7.006 -4.071 -15.528 1.00 86.06 85 LEU A C 1
ATOM 705 O O . LEU A 1 85 ? -7.841 -3.316 -15.045 1.00 86.06 85 LEU A O 1
ATOM 709 N N . GLN A 1 86 ? -7.360 -5.039 -16.359 1.00 82.31 86 GLN A N 1
ATOM 710 C CA . GLN A 1 86 ? -8.743 -5.383 -16.674 1.00 82.31 86 GLN A CA 1
ATOM 711 C C . GLN A 1 86 ? -8.897 -6.901 -16.650 1.00 82.31 86 GLN A C 1
ATOM 713 O O . GLN A 1 86 ? -8.011 -7.612 -17.113 1.00 82.31 86 GLN A O 1
ATOM 718 N N . LYS A 1 87 ? -10.018 -7.391 -16.110 1.00 83.25 87 LYS A N 1
ATOM 719 C CA . LYS A 1 87 ? -10.307 -8.825 -16.057 1.00 83.25 87 LYS A CA 1
ATOM 720 C C . LYS A 1 87 ? -10.855 -9.338 -17.392 1.00 83.25 87 LYS A C 1
ATOM 722 O O . LYS A 1 87 ? -11.811 -8.763 -17.923 1.00 83.25 87 LYS A O 1
ATOM 727 N N . ASP A 1 88 ? -10.303 -10.439 -17.886 1.00 69.81 88 ASP A N 1
ATOM 728 C CA . ASP A 1 88 ? -10.781 -11.136 -19.076 1.00 69.81 88 ASP A CA 1
ATOM 729 C C . ASP A 1 88 ? -12.222 -11.645 -18.863 1.00 69.81 88 ASP A C 1
ATOM 731 O O . ASP A 1 88 ? -12.567 -12.213 -17.826 1.00 69.81 88 ASP A O 1
ATOM 735 N N . GLY A 1 89 ? -13.102 -11.394 -19.838 1.00 60.03 89 GLY A N 1
ATOM 736 C CA . GLY A 1 89 ? -14.491 -11.879 -19.837 1.00 60.03 89 GLY A CA 1
ATOM 737 C C . GLY A 1 89 ? -15.536 -10.980 -19.162 1.00 60.03 89 GLY A C 1
ATOM 738 O O . GLY A 1 89 ? -16.730 -11.254 -19.281 1.00 60.03 89 GLY A O 1
ATOM 739 N N . CYS A 1 90 ? -15.150 -9.874 -18.516 1.00 49.28 90 CYS A N 1
ATOM 740 C CA . CYS A 1 90 ? -16.120 -8.904 -18.005 1.00 49.28 90 CYS A CA 1
ATOM 741 C C . CYS A 1 90 ? -16.323 -7.776 -19.027 1.00 49.28 90 CYS A C 1
ATOM 743 O O . CYS A 1 90 ? -15.510 -6.863 -19.138 1.00 49.28 90 CYS A O 1
ATOM 745 N N . GLY A 1 91 ? -17.440 -7.799 -19.762 1.00 47.16 91 GLY A N 1
ATOM 746 C CA . GLY A 1 91 ? -17.861 -6.718 -20.673 1.00 47.16 91 GLY A CA 1
ATOM 747 C C . GLY A 1 91 ? -18.174 -5.376 -19.985 1.00 47.16 91 GLY A C 1
ATOM 748 O O . GLY A 1 91 ? -18.768 -4.491 -20.597 1.00 47.16 91 GLY A O 1
ATOM 749 N N . ARG A 1 92 ? -17.809 -5.214 -18.707 1.00 45.88 92 ARG A N 1
ATOM 750 C CA . ARG A 1 92 ? -17.885 -3.964 -17.954 1.00 45.88 92 ARG A CA 1
ATOM 751 C C . ARG A 1 92 ? -16.477 -3.513 -17.602 1.00 45.88 92 ARG A C 1
ATOM 753 O O . ARG A 1 92 ? -15.734 -4.215 -16.924 1.00 45.88 92 ARG A O 1
ATOM 760 N N . GLN A 1 93 ? -16.147 -2.312 -18.064 1.00 48.69 93 GLN A N 1
ATOM 761 C CA . GLN A 1 93 ? -14.964 -1.571 -17.657 1.00 48.69 93 GLN A CA 1
ATOM 762 C C . GLN A 1 93 ? -15.019 -1.427 -16.132 1.00 48.69 93 GLN A C 1
ATOM 764 O O . GLN A 1 93 ? -15.904 -0.748 -15.609 1.00 48.69 93 GLN A O 1
ATOM 769 N N . VAL A 1 94 ? -14.133 -2.122 -15.418 1.00 46.41 94 VAL A N 1
ATOM 770 C CA . VAL A 1 94 ? -13.986 -1.925 -13.974 1.00 46.41 94 VAL A CA 1
ATOM 771 C C . VAL A 1 94 ? -13.654 -0.431 -13.761 1.00 46.41 94 VAL A C 1
ATOM 773 O O . VAL A 1 94 ? -12.976 0.168 -14.606 1.00 46.41 94 VAL A O 1
ATOM 776 N N . PRO A 1 95 ? -14.184 0.249 -12.734 1.00 52.16 95 PRO A N 1
ATOM 777 C CA . PRO A 1 95 ? -13.767 1.610 -12.420 1.00 52.16 95 PRO A CA 1
ATOM 778 C C . PRO A 1 95 ? -12.256 1.664 -12.149 1.00 52.16 95 PRO A C 1
ATOM 780 O O . PRO A 1 95 ? -11.700 0.772 -11.519 1.00 52.16 95 PRO A O 1
ATOM 783 N N . LYS A 1 96 ? -11.575 2.723 -12.608 1.00 50.56 96 LYS A N 1
ATOM 784 C CA . LYS A 1 96 ? -10.103 2.873 -12.506 1.00 50.56 96 LYS A CA 1
ATOM 785 C C . LYS A 1 96 ? -9.544 2.823 -11.081 1.00 50.56 96 LYS A C 1
ATOM 787 O O . LYS A 1 96 ? -8.337 2.665 -10.920 1.00 50.56 96 LYS A O 1
ATOM 792 N N . GLU A 1 97 ? -10.405 3.029 -10.094 1.00 51.38 97 GLU A N 1
ATOM 793 C CA . GLU A 1 97 ? -10.082 3.054 -8.668 1.00 51.38 97 GLU A CA 1
ATOM 794 C C . GLU A 1 97 ? -9.876 1.637 -8.107 1.00 51.38 97 GLU A C 1
ATOM 796 O O . GLU A 1 97 ? -9.107 1.471 -7.168 1.00 51.38 97 GLU A O 1
ATOM 801 N N . ASP A 1 98 ? -10.458 0.612 -8.741 1.00 50.41 98 ASP A N 1
ATOM 802 C CA . ASP A 1 98 ? -10.513 -0.749 -8.189 1.00 50.41 98 ASP A CA 1
ATOM 803 C C . ASP A 1 98 ? -9.359 -1.665 -8.649 1.00 50.41 98 ASP A C 1
ATOM 805 O O . ASP A 1 98 ? -9.286 -2.818 -8.231 1.00 50.41 98 ASP A O 1
ATOM 809 N N . TYR A 1 99 ? -8.460 -1.202 -9.528 1.00 52.69 99 TYR A N 1
ATOM 810 C CA . TYR A 1 99 ? -7.378 -2.040 -10.083 1.00 52.69 99 TYR A CA 1
ATOM 811 C C . TYR A 1 99 ? -6.012 -1.347 -10.208 1.00 52.69 99 TYR A C 1
ATOM 813 O O . TYR A 1 99 ? -5.140 -1.784 -10.968 1.00 52.69 99 TYR A O 1
ATOM 821 N N . ARG A 1 100 ? -5.804 -0.239 -9.491 1.00 54.75 100 ARG A N 1
ATOM 822 C CA . ARG A 1 100 ? -4.529 0.482 -9.498 1.00 54.75 100 ARG A CA 1
ATOM 823 C C . ARG A 1 100 ? -3.500 -0.260 -8.638 1.00 54.75 100 ARG A C 1
ATOM 825 O O . ARG A 1 100 ? -3.722 -0.461 -7.455 1.00 54.75 100 ARG A O 1
ATOM 832 N N . ALA A 1 101 ? -2.358 -0.608 -9.230 1.00 54.53 101 ALA A N 1
ATOM 833 C CA . ALA A 1 101 ? -1.181 -1.068 -8.495 1.00 54.53 101 ALA A CA 1
ATOM 834 C C . ALA A 1 101 ? -0.061 -0.030 -8.632 1.00 54.53 101 ALA A C 1
ATOM 836 O O . ALA A 1 101 ? 0.334 0.325 -9.750 1.00 54.53 101 ALA A O 1
ATOM 837 N N . THR A 1 102 ? 0.424 0.472 -7.500 1.00 54.97 102 THR A N 1
ATOM 838 C CA . THR A 1 102 ? 1.592 1.358 -7.406 1.00 54.97 102 THR A CA 1
ATOM 839 C C . THR A 1 102 ? 2.438 0.946 -6.205 1.00 54.97 102 THR A C 1
ATOM 841 O O . THR A 1 102 ? 1.896 0.736 -5.121 1.00 54.97 102 THR A O 1
ATOM 844 N N . SER A 1 103 ? 3.760 0.875 -6.369 1.00 47.81 103 SER A N 1
ATOM 845 C CA . SER A 1 103 ? 4.696 0.510 -5.292 1.00 47.81 103 SER A CA 1
ATOM 846 C C . SER A 1 103 ? 4.753 1.511 -4.122 1.00 47.81 103 SER A C 1
ATOM 848 O O . SER A 1 103 ? 5.292 1.171 -3.068 1.00 47.81 103 SER A O 1
ATOM 850 N N . ASP A 1 104 ? 4.239 2.734 -4.288 1.00 50.78 104 ASP A N 1
ATOM 851 C CA . ASP A 1 104 ? 4.338 3.839 -3.325 1.00 50.78 104 ASP A CA 1
ATOM 852 C C . ASP A 1 104 ? 3.013 4.201 -2.636 1.00 50.78 104 ASP A C 1
ATOM 854 O O . ASP A 1 104 ? 2.988 5.132 -1.834 1.00 50.78 104 ASP A O 1
ATOM 858 N N . GLU A 1 105 ? 1.927 3.457 -2.869 1.00 49.50 105 GLU A N 1
ATOM 859 C CA . GLU A 1 105 ? 0.654 3.659 -2.145 1.00 49.50 105 GLU A CA 1
ATOM 860 C C . GLU A 1 105 ? 0.689 3.141 -0.694 1.00 49.50 105 GLU A C 1
ATOM 862 O O . GLU A 1 105 ? -0.330 3.084 -0.017 1.00 49.50 105 GLU A O 1
ATOM 867 N N . GLY A 1 106 ? 1.899 2.855 -0.203 1.00 47.00 106 GLY A N 1
ATOM 868 C CA . GLY A 1 106 ? 2.259 2.723 1.199 1.00 47.00 106 GLY A CA 1
ATOM 869 C C . GLY A 1 106 ? 2.160 4.053 1.958 1.00 47.00 106 GLY A C 1
ATOM 870 O O . GLY A 1 106 ? 3.092 4.855 1.864 1.00 47.00 106 GLY A O 1
ATOM 871 N N . MET A 1 107 ? 1.117 4.300 2.758 1.00 50.28 107 MET A N 1
ATOM 872 C CA . MET A 1 107 ? 1.181 5.363 3.779 1.00 50.28 107 MET A CA 1
ATOM 873 C C . MET A 1 107 ? 2.368 5.074 4.710 1.00 50.28 107 MET A C 1
ATOM 875 O O . MET A 1 107 ? 2.518 3.955 5.174 1.00 50.28 107 MET A O 1
ATOM 879 N N . SER A 1 108 ? 3.241 6.048 4.989 1.00 54.47 108 SER A N 1
ATOM 880 C CA . SER A 1 108 ? 4.439 5.811 5.820 1.00 54.47 108 SER A CA 1
ATOM 881 C C . SER A 1 108 ? 4.143 5.700 7.318 1.00 54.47 108 SER A C 1
ATOM 883 O O . SER A 1 108 ? 5.013 5.278 8.077 1.00 54.47 108 SER A O 1
ATOM 885 N N . ARG A 1 109 ? 2.937 6.101 7.740 1.00 63.16 109 ARG A N 1
ATOM 886 C CA . ARG A 1 109 ? 2.450 6.035 9.120 1.00 63.16 109 ARG A CA 1
ATOM 887 C C . ARG A 1 109 ? 0.954 5.752 9.136 1.00 63.16 109 ARG A C 1
ATOM 889 O O . ARG A 1 109 ? 0.202 6.384 8.395 1.00 63.16 109 ARG A O 1
ATOM 896 N N . VAL A 1 110 ? 0.558 4.832 10.006 1.00 77.44 110 VAL A N 1
ATOM 897 C CA . VAL A 1 110 ? -0.833 4.462 10.283 1.00 77.44 110 VAL A CA 1
ATOM 898 C C . VAL A 1 110 ? -1.338 5.350 11.420 1.00 77.44 110 VAL A C 1
ATOM 900 O O . VAL A 1 110 ? -0.642 5.564 12.410 1.00 77.44 110 VAL A O 1
ATOM 903 N N . TYR A 1 111 ? -2.530 5.906 11.265 1.00 84.75 111 TYR A N 1
ATOM 904 C CA . TYR A 1 111 ? -3.179 6.750 12.261 1.00 84.75 111 TYR A CA 1
ATOM 905 C C . TYR A 1 111 ? -4.688 6.527 12.271 1.00 84.75 111 TYR A C 1
ATOM 907 O O . TYR A 1 111 ? -5.291 6.159 11.256 1.00 84.75 111 TYR A O 1
ATOM 915 N N . LEU A 1 112 ? -5.282 6.789 13.430 1.00 88.19 112 LEU A N 1
ATOM 916 C CA . LEU A 1 112 ? -6.718 6.812 13.653 1.00 88.19 112 LEU A CA 1
ATOM 917 C C . LEU A 1 112 ? -7.226 8.252 13.539 1.00 88.19 112 LEU A C 1
ATOM 919 O O . LEU A 1 112 ? -6.575 9.191 13.992 1.00 88.19 112 LEU A O 1
ATOM 923 N N . LEU A 1 113 ? -8.400 8.418 12.947 1.00 88.88 113 LEU A N 1
ATOM 924 C CA . LEU A 1 113 ? -9.152 9.661 12.922 1.00 88.88 113 LEU A CA 1
ATOM 925 C C . LEU A 1 113 ? -10.415 9.494 13.760 1.00 88.88 113 LEU A C 1
ATOM 927 O O . LEU A 1 113 ? -11.209 8.591 13.494 1.00 88.88 113 LEU A O 1
ATOM 931 N N . ILE A 1 114 ? -10.622 10.390 14.719 1.00 90.56 114 ILE A N 1
ATOM 932 C CA . ILE A 1 114 ? -11.882 10.534 15.455 1.00 90.56 114 ILE A CA 1
ATOM 933 C C . ILE A 1 114 ? -12.396 11.937 15.162 1.00 90.56 114 ILE A C 1
ATOM 935 O O . ILE A 1 114 ? -11.741 12.914 15.496 1.00 90.56 114 ILE A O 1
ATOM 939 N N . ASN A 1 115 ? -13.535 12.062 14.479 1.00 89.81 115 ASN A N 1
ATOM 940 C CA . ASN A 1 115 ? -14.088 13.359 14.060 1.00 89.81 115 ASN A CA 1
ATOM 941 C C . ASN A 1 115 ? -13.076 14.253 13.306 1.00 89.81 115 ASN A C 1
ATOM 943 O O . ASN A 1 115 ? -13.084 15.472 13.457 1.00 89.81 115 ASN A O 1
ATOM 947 N N . ASN A 1 116 ? -12.224 13.638 12.477 1.00 83.81 116 ASN A N 1
ATOM 948 C CA . ASN A 1 116 ? -11.098 14.252 11.752 1.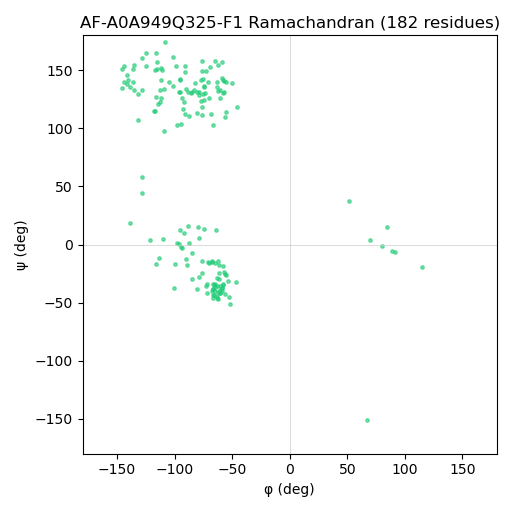00 83.81 116 ASN A CA 1
ATOM 949 C C . ASN A 1 116 ? -9.900 14.694 12.617 1.00 83.81 116 ASN A C 1
ATOM 951 O O . ASN A 1 116 ? -8.941 15.244 12.075 1.00 83.81 116 ASN A O 1
ATOM 955 N N . GLU A 1 117 ? -9.908 14.437 13.923 1.00 86.50 117 GLU A N 1
ATOM 956 C CA . GLU A 1 117 ? -8.739 14.605 14.782 1.00 86.50 117 GLU A CA 1
ATOM 957 C C . GLU A 1 117 ? -7.835 13.374 14.687 1.00 86.50 117 GLU A C 1
ATOM 959 O O . GLU A 1 117 ? -8.310 12.238 14.724 1.00 86.50 117 GLU A O 1
ATOM 964 N N . LYS A 1 118 ? -6.531 13.600 14.509 1.00 86.94 118 LYS A N 1
ATOM 965 C CA . LYS A 1 118 ? -5.554 12.550 14.220 1.00 86.94 118 LYS A CA 1
ATOM 966 C C . LYS A 1 118 ? -4.894 12.040 15.496 1.00 86.94 118 LYS A C 1
ATOM 968 O O . LYS A 1 118 ? -4.241 12.801 16.201 1.00 86.94 118 LYS A O 1
ATOM 973 N N . TYR A 1 119 ? -4.948 10.728 15.684 1.00 85.25 119 TYR A N 1
ATOM 974 C CA . TYR A 1 119 ? -4.288 10.003 16.762 1.00 85.25 119 TYR A CA 1
ATOM 975 C C . TYR A 1 119 ? -3.247 9.047 16.183 1.00 85.25 119 TYR A C 1
ATOM 977 O O . TYR A 1 119 ? -3.549 8.248 15.289 1.00 85.25 119 TYR A O 1
ATOM 985 N N . SER A 1 120 ? -2.009 9.144 16.671 1.00 83.56 120 SER A N 1
ATOM 986 C CA . SER A 1 120 ? -0.952 8.209 16.285 1.00 83.56 120 SER A CA 1
ATOM 987 C C . SER A 1 120 ? -1.153 6.864 16.975 1.00 83.56 120 SER A C 1
ATOM 989 O O . SER A 1 120 ? -1.578 6.809 18.128 1.00 83.56 120 SER A O 1
ATOM 991 N N . LEU A 1 121 ? -0.857 5.783 16.256 1.00 82.06 121 LEU A N 1
ATOM 992 C CA . LEU A 1 121 ? -0.900 4.417 16.787 1.00 82.06 121 LEU A CA 1
ATOM 993 C C . LEU A 1 121 ? 0.489 3.922 17.222 1.00 82.06 121 LEU A C 1
ATOM 995 O O . LEU A 1 121 ? 0.631 2.791 17.674 1.00 82.06 121 LEU A O 1
ATOM 999 N N . GLU A 1 122 ? 1.508 4.774 17.099 1.00 78.62 122 GLU A N 1
ATOM 1000 C CA . GLU A 1 122 ? 2.870 4.540 17.571 1.00 78.62 122 GLU A CA 1
ATOM 1001 C C . GLU A 1 122 ? 3.215 5.550 18.675 1.00 78.62 122 GLU A C 1
ATOM 1003 O O . GLU A 1 122 ? 2.628 6.630 18.751 1.00 78.62 122 GLU A O 1
ATOM 1008 N N . ASN A 1 123 ? 4.192 5.218 19.523 1.00 79.38 123 ASN A N 1
ATOM 1009 C CA . ASN A 1 123 ? 4.722 6.174 20.494 1.00 79.38 123 ASN A CA 1
ATOM 1010 C C . ASN A 1 123 ? 5.487 7.276 19.747 1.00 79.38 123 ASN A C 1
ATOM 1012 O O . ASN A 1 123 ? 6.543 7.015 19.164 1.00 79.38 123 ASN A O 1
ATOM 1016 N N . GLU A 1 124 ? 4.970 8.503 19.769 1.00 70.19 124 GLU A N 1
ATOM 1017 C CA . GLU A 1 124 ? 5.592 9.645 19.096 1.00 70.19 124 GLU A CA 1
ATOM 1018 C C . GLU A 1 124 ? 6.352 10.523 20.090 1.00 70.19 124 GLU A C 1
ATOM 1020 O O . GLU A 1 124 ? 5.866 10.832 21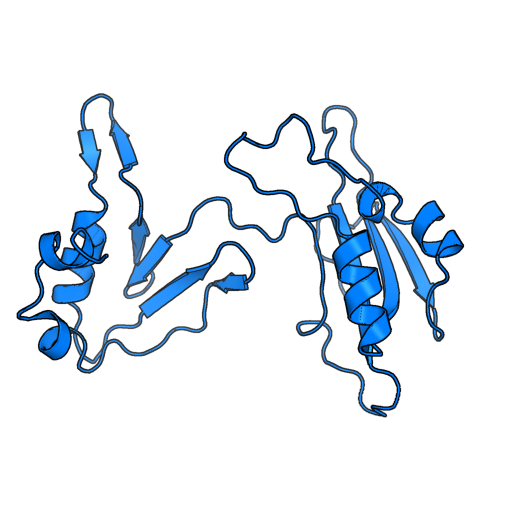.172 1.00 70.19 124 GLU A O 1
ATOM 1025 N N . ILE A 1 125 ? 7.554 10.956 19.711 1.00 67.88 125 ILE A N 1
ATOM 1026 C CA . ILE A 1 125 ? 8.333 11.938 20.472 1.00 67.88 125 ILE A CA 1
ATOM 1027 C C . ILE A 1 125 ? 8.090 13.298 19.822 1.00 67.88 125 ILE A C 1
ATOM 1029 O O . ILE A 1 125 ? 8.631 13.569 18.747 1.00 67.88 125 ILE A O 1
ATOM 1033 N N . LEU A 1 126 ? 7.251 14.132 20.440 1.00 60.66 126 LEU A N 1
ATOM 1034 C CA . LEU A 1 126 ? 6.954 15.480 19.936 1.00 60.66 126 LEU A CA 1
ATOM 1035 C C . LEU A 1 126 ? 8.053 16.474 20.320 1.00 60.66 126 LEU A C 1
ATOM 1037 O O . LEU A 1 126 ? 8.431 17.319 19.509 1.00 60.66 126 LEU A O 1
ATOM 1041 N N . LEU A 1 127 ? 8.593 16.340 21.533 1.00 61.12 127 LEU A N 1
ATOM 1042 C CA . LEU A 1 127 ? 9.707 17.127 22.058 1.00 61.12 127 LEU A CA 1
ATOM 1043 C C . LEU A 1 127 ? 10.717 16.198 22.753 1.00 61.12 127 LEU A C 1
ATOM 1045 O O . LEU A 1 127 ? 10.337 15.120 23.213 1.00 61.12 127 LEU A O 1
ATOM 1049 N N . PRO A 1 128 ? 12.008 16.568 22.848 1.00 57.75 128 PRO A N 1
ATOM 1050 C CA . PRO A 1 128 ? 13.001 15.756 23.548 1.00 57.75 128 PRO A CA 1
ATOM 1051 C C . PRO A 1 128 ? 12.569 15.470 24.995 1.00 57.75 128 PRO A C 1
ATOM 1053 O O . PRO A 1 128 ? 12.482 16.383 25.810 1.00 57.75 128 PRO A O 1
ATOM 1056 N N . GLY A 1 129 ? 12.301 14.199 25.303 1.00 61.47 129 GLY A N 1
ATOM 1057 C CA . GLY A 1 129 ? 11.835 13.754 26.622 1.00 61.47 129 GLY A CA 1
ATOM 1058 C C . GLY A 1 129 ? 10.312 13.703 26.800 1.00 61.47 129 GLY A C 1
ATOM 1059 O O . GLY A 1 129 ? 9.856 13.179 27.811 1.00 61.47 129 GLY A O 1
ATOM 1060 N N . GLU A 1 130 ? 9.529 14.171 25.825 1.00 61.94 130 GLU A N 1
ATOM 1061 C CA . GLU A 1 130 ? 8.065 14.117 25.842 1.00 61.94 130 GLU A CA 1
ATOM 1062 C C . GLU A 1 130 ? 7.567 13.090 24.818 1.00 61.94 130 GLU A C 1
ATOM 1064 O O . GLU A 1 130 ? 7.494 13.343 23.611 1.00 61.94 130 GLU A O 1
ATOM 1069 N N . VAL A 1 131 ? 7.279 11.889 25.321 1.00 70.56 131 VAL A N 1
ATOM 1070 C CA . VAL A 1 131 ? 6.695 10.791 24.546 1.00 70.56 131 VAL A CA 1
ATOM 1071 C C . VAL A 1 131 ? 5.180 10.879 24.675 1.00 70.56 131 VAL A C 1
ATOM 1073 O O . VAL A 1 131 ? 4.662 10.805 25.785 1.00 70.56 131 VAL A O 1
ATOM 1076 N N . VAL A 1 132 ? 4.473 10.988 23.554 1.00 74.69 132 VAL A N 1
ATOM 1077 C CA . VAL A 1 132 ? 3.028 10.766 23.474 1.00 74.69 132 VAL A CA 1
ATOM 1078 C C . VAL A 1 132 ? 2.800 9.276 23.228 1.00 74.69 132 VAL A C 1
ATOM 1080 O O . VAL A 1 132 ? 3.147 8.780 22.150 1.00 74.69 132 VAL A O 1
ATOM 1083 N N . PRO A 1 133 ? 2.257 8.531 24.205 1.00 81.12 133 PRO A N 1
ATOM 1084 C CA . PRO A 1 133 ? 2.059 7.099 24.048 1.00 81.12 133 PRO A CA 1
ATOM 1085 C C . PRO A 1 133 ? 0.912 6.787 23.084 1.00 81.12 133 PRO A C 1
ATOM 1087 O O . PRO A 1 133 ? -0.103 7.486 23.071 1.00 81.12 133 PRO A O 1
ATOM 1090 N N . ALA A 1 134 ? 1.005 5.660 22.377 1.00 81.19 134 ALA A N 1
ATOM 1091 C CA . ALA A 1 134 ? -0.096 5.114 21.576 1.00 81.19 134 ALA A CA 1
ATOM 1092 C C . ALA A 1 134 ? -1.372 4.865 22.411 1.00 81.19 134 ALA A C 1
ATOM 1094 O O . ALA A 1 134 ? -2.482 4.905 21.881 1.00 81.1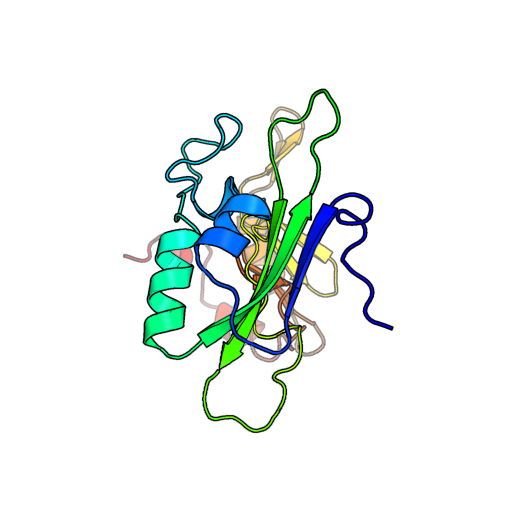9 134 ALA A O 1
ATOM 1095 N N . GLN A 1 135 ? -1.230 4.696 23.734 1.00 84.75 135 GLN A N 1
ATOM 1096 C CA . GLN A 1 135 ? -2.344 4.594 24.682 1.00 84.75 135 GLN A CA 1
ATOM 1097 C C . GLN A 1 135 ? -3.319 5.779 24.582 1.00 84.75 135 GLN A C 1
ATOM 1099 O O . GLN A 1 135 ? -4.518 5.596 24.774 1.00 84.75 135 GLN A O 1
ATOM 1104 N N . VAL A 1 136 ? -2.849 6.978 24.224 1.00 87.06 136 VAL A N 1
ATOM 1105 C CA . VAL A 1 136 ? -3.716 8.158 24.057 1.00 87.06 136 VAL A CA 1
ATOM 1106 C C . VAL A 1 136 ? -4.801 7.909 23.005 1.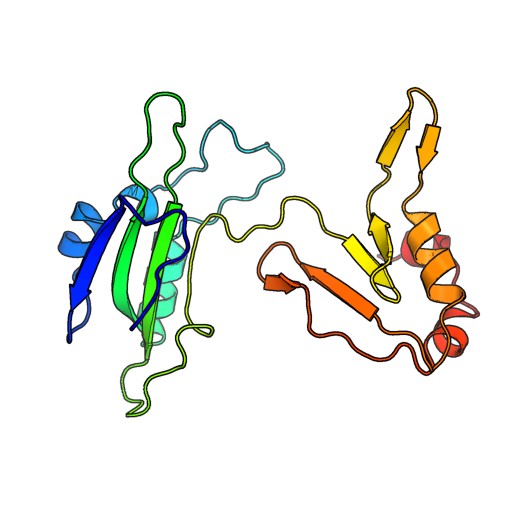00 87.06 136 VAL A C 1
ATOM 1108 O O . VAL A 1 136 ? -5.943 8.324 23.194 1.00 87.06 136 VAL A O 1
ATOM 1111 N N . ALA A 1 137 ? -4.484 7.184 21.928 1.00 88.38 137 ALA A N 1
ATOM 1112 C CA . ALA A 1 137 ? -5.463 6.815 20.908 1.00 88.38 137 ALA A CA 1
ATOM 1113 C C . ALA A 1 137 ? -6.527 5.850 21.457 1.00 88.38 137 ALA A C 1
ATOM 1115 O O . ALA A 1 137 ? -7.707 5.973 21.129 1.00 88.38 137 ALA A O 1
ATOM 1116 N N . PHE A 1 138 ? -6.120 4.910 22.313 1.00 89.19 138 PHE A N 1
ATOM 1117 C CA . PHE A 1 138 ? -7.028 3.967 22.962 1.00 89.19 138 PHE A CA 1
ATOM 1118 C C . PHE A 1 138 ? -7.978 4.670 23.938 1.00 89.19 138 PHE A C 1
ATOM 1120 O O . PHE A 1 138 ? -9.188 4.452 23.881 1.00 89.19 138 PHE A O 1
ATOM 1127 N N . GLU A 1 139 ? -7.467 5.573 24.777 1.00 89.06 139 GLU A N 1
ATOM 1128 C CA . GLU A 1 139 ? -8.315 6.364 25.678 1.00 89.06 139 GLU A CA 1
ATOM 1129 C C . GLU A 1 139 ? -9.293 7.246 24.890 1.00 89.06 139 GLU A C 1
ATOM 1131 O O . GLU A 1 139 ? -10.480 7.314 25.213 1.00 89.06 139 GLU A O 1
ATOM 1136 N N . ALA A 1 140 ? -8.838 7.854 23.791 1.00 89.81 140 ALA A N 1
ATOM 1137 C CA . ALA A 1 140 ? -9.710 8.626 22.914 1.00 89.81 140 ALA A CA 1
ATOM 1138 C C . ALA A 1 140 ? -10.842 7.764 22.327 1.00 89.81 140 ALA A C 1
ATOM 1140 O O . ALA A 1 140 ? -11.992 8.202 22.330 1.00 89.81 140 ALA A O 1
ATOM 1141 N N . LEU A 1 141 ? -10.560 6.520 21.911 1.00 90.12 141 LEU A N 1
ATOM 1142 C CA . LEU A 1 141 ? -11.581 5.561 21.465 1.00 90.12 141 LEU A CA 1
ATOM 1143 C C . LEU A 1 141 ? -12.595 5.236 22.566 1.00 90.12 141 LEU A C 1
ATOM 1145 O O . LEU A 1 141 ? -13.797 5.196 22.288 1.00 90.12 141 LEU A O 1
ATOM 1149 N N . LYS A 1 142 ? -12.145 5.049 23.813 1.00 89.88 142 LYS A N 1
ATOM 1150 C CA . LYS A 1 142 ? -13.041 4.792 24.952 1.00 89.88 142 LYS A CA 1
ATOM 1151 C C . LYS A 1 142 ? -14.002 5.942 25.203 1.00 89.88 142 LYS A C 1
ATOM 1153 O O . LYS A 1 142 ? -15.114 5.695 25.651 1.00 89.88 142 LYS A O 1
ATOM 1158 N N . HIS A 1 143 ? -13.628 7.177 24.891 1.00 90.12 143 HIS A N 1
ATOM 1159 C CA . HIS A 1 143 ? -14.493 8.341 25.086 1.00 90.12 143 HIS A CA 1
ATOM 1160 C C . HIS A 1 143 ? -15.425 8.650 23.904 1.00 90.12 143 HIS A C 1
ATOM 1162 O O . HIS A 1 143 ? -16.207 9.598 23.984 1.00 90.12 143 HIS A O 1
ATOM 1168 N N . THR A 1 144 ? -15.395 7.850 22.834 1.00 91.50 144 THR A N 1
ATOM 1169 C CA . THR A 1 144 ? -16.255 8.072 21.662 1.00 91.50 144 THR A CA 1
ATOM 1170 C C . THR A 1 144 ? -17.726 7.765 21.935 1.00 91.50 144 THR A C 1
ATOM 1172 O O . THR A 1 144 ? -18.082 6.782 22.577 1.00 91.50 144 THR A O 1
ATOM 1175 N N . GLY A 1 145 ? -18.618 8.595 21.407 1.00 89.50 145 GLY A N 1
ATOM 1176 C CA . GLY A 1 145 ? -20.064 8.433 21.474 1.00 89.50 145 GLY A CA 1
ATOM 1177 C C . GLY A 1 145 ? -20.697 8.048 20.136 1.00 89.50 145 GLY A C 1
ATOM 1178 O O . GLY A 1 145 ? -20.090 8.073 19.070 1.00 89.50 145 GLY A O 1
ATOM 1179 N N . ALA A 1 146 ? -22.003 7.769 20.155 1.00 88.56 146 ALA A N 1
ATOM 1180 C CA . ALA A 1 146 ? -22.749 7.332 18.967 1.00 88.56 146 ALA A CA 1
ATOM 1181 C C . ALA A 1 146 ? -22.798 8.344 17.802 1.00 88.56 146 ALA A C 1
ATOM 1183 O O . ALA A 1 146 ? -23.202 7.980 16.693 1.00 88.56 146 ALA A O 1
ATOM 1184 N N . LYS A 1 147 ? -22.438 9.606 18.055 1.00 90.69 147 LYS A N 1
ATOM 1185 C CA . LYS A 1 147 ? -22.364 10.669 17.045 1.00 90.69 147 LYS A CA 1
ATOM 1186 C C . LYS A 1 147 ? -20.995 10.745 16.371 1.00 90.69 147 LYS A C 1
ATOM 1188 O O . LYS A 1 147 ? -20.916 11.306 15.280 1.00 90.69 147 LYS A O 1
ATOM 1193 N N . ASP A 1 148 ? -19.972 10.154 16.978 1.00 92.56 148 ASP A N 1
ATOM 1194 C CA . ASP A 1 148 ? -18.606 10.278 16.500 1.00 92.56 148 ASP A CA 1
ATOM 1195 C C . ASP A 1 148 ? -18.360 9.401 15.277 1.00 92.56 148 ASP A C 1
ATOM 1197 O O . ASP A 1 148 ? -18.985 8.345 15.071 1.00 92.56 148 ASP A O 1
ATOM 1201 N N . LYS A 1 149 ? -17.454 9.887 14.433 1.00 92.69 149 LYS A N 1
ATOM 1202 C CA . LYS A 1 149 ? -17.017 9.219 13.214 1.00 92.69 149 LYS A CA 1
ATOM 1203 C C . LYS A 1 149 ? -15.572 8.787 13.343 1.00 92.69 149 LYS A C 1
ATOM 1205 O O . LYS A 1 149 ? -14.718 9.579 13.724 1.00 92.69 149 LYS A O 1
ATOM 1210 N N . LEU A 1 150 ? -15.328 7.540 12.969 1.00 92.00 150 LEU A N 1
ATOM 1211 C CA . LEU A 1 150 ? -14.019 6.918 12.968 1.00 92.00 150 LEU A CA 1
ATOM 1212 C C . LEU A 1 150 ? -13.580 6.651 11.541 1.00 92.00 150 LEU A C 1
ATOM 1214 O O . LEU A 1 150 ? -14.384 6.225 10.711 1.00 92.00 150 LEU A O 1
ATOM 1218 N N . ALA A 1 151 ? -12.302 6.858 11.280 1.00 89.50 151 ALA A N 1
ATOM 1219 C CA . ALA A 1 151 ? -11.629 6.341 10.103 1.00 89.50 151 ALA A CA 1
ATOM 1220 C C . ALA A 1 151 ? -10.223 5.905 10.507 1.00 89.50 151 ALA A C 1
ATOM 1222 O O . ALA A 1 151 ? -9.600 6.510 11.373 1.00 89.50 151 ALA A O 1
ATOM 1223 N N . PHE A 1 152 ? -9.710 4.855 9.887 1.00 87.06 152 PHE A N 1
ATOM 1224 C CA . PHE A 1 152 ? -8.318 4.454 10.037 1.00 87.06 152 PHE A CA 1
ATOM 1225 C C . PHE A 1 152 ? -7.615 4.596 8.699 1.00 87.06 152 PHE A C 1
ATOM 1227 O O . PHE A 1 152 ? -8.223 4.467 7.635 1.00 87.06 152 PHE A O 1
ATOM 1234 N N . THR A 1 153 ? -6.318 4.852 8.751 1.00 79.19 153 THR A N 1
ATOM 1235 C CA . THR A 1 153 ? -5.457 4.675 7.587 1.00 79.19 153 THR A CA 1
ATOM 1236 C C . THR A 1 153 ? -4.811 3.309 7.645 1.00 79.19 153 THR A C 1
ATOM 1238 O O . THR A 1 153 ? -4.465 2.836 8.718 1.00 79.19 153 THR A O 1
ATOM 1241 N N . ALA A 1 154 ? -4.656 2.658 6.501 1.00 71.62 154 ALA A N 1
ATOM 1242 C CA . ALA A 1 154 ? -3.866 1.446 6.376 1.00 71.62 154 ALA A CA 1
ATOM 1243 C C . ALA A 1 154 ? -2.700 1.703 5.427 1.00 71.62 154 ALA A C 1
ATOM 1245 O O . ALA A 1 154 ? -2.813 2.504 4.494 1.00 71.62 154 ALA A O 1
ATOM 1246 N N . LEU A 1 155 ? -1.592 0.992 5.657 1.00 63.50 155 LEU A N 1
ATOM 1247 C CA . LEU A 1 155 ? -0.383 1.133 4.850 1.00 63.50 155 LEU A CA 1
ATOM 1248 C C . LEU A 1 155 ? -0.706 0.969 3.361 1.00 63.50 155 LEU A C 1
ATOM 1250 O O . LEU A 1 155 ? -0.278 1.799 2.587 1.00 63.50 155 LEU A O 1
ATOM 1254 N N . GLN A 1 156 ? -1.501 -0.027 2.967 1.00 55.84 156 GLN A N 1
ATOM 1255 C CA . GLN A 1 156 ? -1.688 -0.392 1.554 1.00 55.84 156 GLN A CA 1
ATOM 1256 C C . GLN A 1 156 ? -2.966 0.150 0.896 1.00 55.84 156 GLN A C 1
ATOM 1258 O O . GLN A 1 156 ? -3.065 0.126 -0.326 1.00 55.84 156 GLN A O 1
ATOM 1263 N N . SER A 1 157 ? -3.955 0.598 1.675 1.00 59.31 157 SER A N 1
ATOM 1264 C CA . SER A 1 157 ? -5.275 0.991 1.150 1.00 59.31 157 SER A CA 1
ATOM 1265 C C . SER A 1 157 ? -5.663 2.438 1.458 1.00 59.31 157 SER A C 1
ATOM 1267 O O . SER A 1 157 ? -6.777 2.852 1.145 1.00 59.31 157 SER A O 1
ATOM 1269 N N . GLY A 1 158 ? -4.770 3.212 2.084 1.00 70.25 158 GLY A N 1
ATOM 1270 C CA . GLY A 1 158 ? -5.045 4.596 2.458 1.00 70.25 158 GLY A CA 1
ATOM 1271 C C . GLY A 1 158 ? -6.116 4.720 3.546 1.00 70.25 158 GLY A C 1
ATOM 1272 O O . GLY A 1 158 ? -6.248 3.851 4.407 1.00 70.25 158 GLY A O 1
ATOM 1273 N N . GLU A 1 159 ? -6.843 5.836 3.544 1.00 78.56 159 GLU A N 1
ATOM 1274 C CA . GLU A 1 159 ? -7.884 6.137 4.532 1.00 78.56 159 GLU A CA 1
ATOM 1275 C C . GLU A 1 159 ? -9.190 5.387 4.235 1.00 78.56 159 GLU A C 1
ATOM 1277 O O . GLU A 1 159 ? -9.730 5.443 3.130 1.00 78.56 159 GLU A O 1
ATOM 1282 N N . SER A 1 160 ? -9.717 4.692 5.240 1.00 83.12 160 SER A N 1
ATOM 1283 C CA . SER A 1 160 ? -11.024 4.038 5.185 1.00 83.12 160 SER A CA 1
ATOM 1284 C C . SER A 1 160 ? -12.166 5.053 5.048 1.00 83.12 160 SER A C 1
ATOM 1286 O O . SER A 1 160 ? -12.054 6.193 5.497 1.00 83.12 160 SER A O 1
ATOM 1288 N N . LYS A 1 161 ? -13.326 4.621 4.538 1.00 87.38 161 LYS A N 1
ATOM 1289 C CA . LYS A 1 161 ? -14.549 5.438 4.616 1.00 87.38 161 LYS A CA 1
ATOM 1290 C C . LYS A 1 161 ? -14.953 5.652 6.087 1.00 87.38 161 LYS A C 1
ATOM 1292 O O . LYS A 1 161 ? -14.999 4.664 6.822 1.00 87.38 161 LYS A O 1
ATOM 1297 N N . PRO A 1 162 ? -15.330 6.876 6.506 1.00 88.81 162 PRO A N 1
ATOM 1298 C CA . PRO A 1 162 ? -15.739 7.125 7.884 1.00 88.81 162 PRO A CA 1
ATOM 1299 C C . PRO A 1 162 ? -16.961 6.300 8.307 1.00 88.81 162 PRO A C 1
ATOM 1301 O O . PRO A 1 162 ? -17.986 6.283 7.617 1.00 88.81 162 PRO A O 1
ATOM 1304 N N . PHE A 1 163 ? -16.895 5.676 9.480 1.00 90.94 163 PHE A N 1
ATOM 1305 C CA . PHE A 1 163 ? -17.973 4.880 10.072 1.00 90.94 163 PHE A CA 1
ATOM 1306 C C . PHE A 1 163 ? -18.332 5.377 11.477 1.00 90.94 163 PHE A C 1
ATOM 1308 O O . PHE A 1 163 ? -17.652 6.220 12.047 1.00 90.94 163 PHE A O 1
ATOM 1315 N N . SER A 1 164 ? -19.481 4.956 12.009 1.00 92.50 164 SER A N 1
ATOM 1316 C CA . SER A 1 164 ? -19.977 5.438 13.308 1.00 92.50 164 SER A CA 1
ATOM 1317 C C . SER A 1 164 ? -19.322 4.695 14.471 1.00 92.50 164 SER A C 1
ATOM 1319 O O . SER A 1 164 ? -19.244 3.473 14.427 1.00 92.50 164 SER A O 1
ATOM 1321 N N . ALA A 1 165 ? -18.972 5.413 15.541 1.00 91.94 165 ALA A N 1
ATOM 1322 C CA . ALA A 1 165 ? -18.501 4.837 16.808 1.00 91.94 165 ALA A CA 1
ATOM 1323 C C . ALA A 1 165 ? -19.636 4.310 17.717 1.00 91.94 165 ALA A C 1
ATOM 1325 O O . ALA A 1 165 ? -19.461 4.107 18.918 1.00 91.94 165 ALA A O 1
ATOM 1326 N N . ARG A 1 166 ? -20.851 4.124 17.187 1.00 91.06 166 ARG A N 1
ATOM 1327 C CA . ARG A 1 166 ? -22.007 3.696 17.985 1.00 91.06 166 ARG A CA 1
ATOM 1328 C C . ARG A 1 166 ? -21.760 2.331 18.630 1.00 91.06 166 ARG A C 1
ATOM 1330 O O . ARG A 1 166 ? -21.497 1.362 17.931 1.00 91.06 166 ARG A O 1
ATOM 1337 N N . GLY A 1 167 ? -21.933 2.272 19.950 1.00 88.38 167 GLY A N 1
ATOM 1338 C CA . GLY A 1 167 ? -21.739 1.060 20.752 1.00 88.38 167 GLY A CA 1
ATOM 1339 C C . GLY A 1 167 ? -20.276 0.758 21.084 1.00 88.38 167 GLY A C 1
ATOM 1340 O O . GLY A 1 167 ? -20.015 -0.207 21.794 1.00 88.38 167 GLY A O 1
ATOM 1341 N N . LEU A 1 168 ? -19.326 1.575 20.614 1.00 89.81 168 LEU A N 1
ATOM 1342 C CA . LEU A 1 168 ? -17.905 1.342 20.855 1.00 89.81 168 LEU A CA 1
ATOM 1343 C C . LEU A 1 168 ? -17.511 1.616 22.311 1.00 89.81 168 LEU A C 1
ATOM 1345 O O . LEU A 1 168 ? -16.801 0.810 22.900 1.00 89.81 168 LEU A O 1
ATOM 1349 N N . HIS A 1 169 ? -18.028 2.694 22.910 1.00 88.19 169 HIS A N 1
ATOM 1350 C CA . HIS A 1 169 ? -17.850 2.983 24.338 1.00 88.19 169 HIS A CA 1
ATOM 1351 C C . HIS A 1 169 ? -18.244 1.794 25.219 1.00 88.19 169 HIS A C 1
ATOM 1353 O O . HIS A 1 169 ? -17.458 1.337 26.045 1.00 88.19 169 HIS A O 1
ATOM 1359 N N . ASP A 1 170 ? -19.444 1.253 24.992 1.00 89.44 170 ASP A N 1
ATOM 1360 C CA . ASP A 1 170 ? -19.975 0.140 25.778 1.00 89.44 170 ASP A CA 1
ATOM 1361 C C . ASP A 1 170 ? -19.174 -1.149 25.568 1.00 89.44 170 ASP A C 1
ATOM 1363 O O . ASP A 1 170 ? -19.023 -1.933 26.502 1.00 89.44 170 ASP A O 1
ATOM 1367 N N . ALA A 1 171 ? -18.647 -1.367 24.358 1.00 88.56 171 ALA A N 1
ATOM 1368 C CA . ALA A 1 171 ? -17.818 -2.524 24.033 1.00 88.56 171 ALA A CA 1
ATOM 1369 C C . ALA A 1 171 ? -16.417 -2.449 24.663 1.00 88.56 171 ALA A C 1
ATOM 1371 O O . ALA A 1 171 ? -15.861 -3.475 25.042 1.00 88.56 171 ALA A O 1
ATOM 1372 N N . LEU A 1 172 ? -15.852 -1.245 24.788 1.00 89.56 172 LEU A N 1
ATOM 1373 C CA . LEU A 1 172 ? -14.507 -1.019 25.327 1.00 89.56 172 LEU A CA 1
ATOM 1374 C C . LEU A 1 172 ? -14.490 -0.707 26.831 1.00 89.56 172 LEU A C 1
ATOM 1376 O O . LEU A 1 172 ? -13.414 -0.520 27.403 1.00 89.56 172 LEU A O 1
ATOM 1380 N N . LYS A 1 173 ? -15.652 -0.620 27.489 1.00 87.50 173 LYS A N 1
ATOM 1381 C CA . LYS A 1 173 ? -15.755 -0.180 28.890 1.00 87.50 173 LYS A CA 1
ATOM 1382 C C . LYS A 1 173 ? -14.896 -1.027 29.841 1.00 87.50 173 LYS A C 1
ATOM 1384 O O . LYS A 1 173 ? -14.174 -0.457 30.658 1.00 87.50 173 LYS A O 1
ATOM 1389 N N . ASP A 1 174 ? -14.904 -2.348 29.648 1.00 89.81 174 ASP A N 1
ATOM 1390 C CA . ASP A 1 174 ? -14.217 -3.334 30.493 1.00 89.81 174 ASP A CA 1
ATOM 1391 C C . ASP A 1 174 ? -12.837 -3.734 29.939 1.00 89.81 174 ASP A C 1
ATOM 1393 O O . ASP A 1 174 ? -12.151 -4.555 30.537 1.00 89.81 174 ASP A O 1
ATOM 1397 N N . ILE A 1 175 ? -12.426 -3.161 28.802 1.00 88.44 175 ILE A N 1
ATOM 1398 C CA . ILE A 1 175 ? -11.139 -3.442 28.159 1.00 88.44 175 ILE A CA 1
ATOM 1399 C C . ILE A 1 175 ? -10.138 -2.369 28.583 1.00 88.44 175 ILE A C 1
ATOM 1401 O O . ILE A 1 175 ? -10.416 -1.160 28.523 1.00 88.44 175 ILE A O 1
ATOM 1405 N N . THR A 1 176 ? -8.962 -2.806 29.013 1.00 88.50 176 THR A N 1
ATOM 1406 C CA . THR A 1 176 ? -7.824 -1.943 29.323 1.00 88.50 176 THR A CA 1
ATOM 1407 C C . THR A 1 176 ? -6.810 -1.950 28.186 1.00 88.50 176 THR A C 1
ATOM 1409 O O . THR A 1 176 ? -6.776 -2.854 27.355 1.00 88.50 176 THR A O 1
ATOM 1412 N N . TRP A 1 177 ? -5.946 -0.936 28.162 1.00 83.69 177 TRP A N 1
ATOM 1413 C CA . TRP A 1 177 ? -4.831 -0.894 27.218 1.00 83.69 177 TRP A CA 1
ATOM 1414 C C . TRP A 1 177 ? -3.905 -2.114 27.356 1.00 83.69 177 TRP A C 1
ATOM 1416 O O . TRP A 1 177 ? -3.403 -2.625 26.358 1.00 83.69 177 TRP A O 1
ATOM 1426 N N . GLN A 1 178 ? -3.722 -2.615 28.581 1.00 84.25 178 GLN A N 1
ATOM 1427 C CA . GLN A 1 178 ? -2.879 -3.778 28.849 1.00 84.25 178 GLN A CA 1
ATOM 1428 C C . GLN A 1 178 ? -3.463 -5.056 28.226 1.00 84.25 178 GLN A C 1
ATOM 1430 O O . GLN A 1 178 ? -2.727 -5.819 27.608 1.00 84.25 178 GLN A O 1
ATOM 1435 N N . ASP A 1 179 ? -4.790 -5.220 28.258 1.00 85.12 179 ASP A N 1
ATOM 1436 C CA . ASP A 1 179 ? -5.476 -6.349 27.608 1.00 85.12 179 ASP A CA 1
ATOM 1437 C C . ASP A 1 179 ? -5.269 -6.371 26.083 1.00 85.12 179 ASP A C 1
ATOM 1439 O O . ASP A 1 179 ? -5.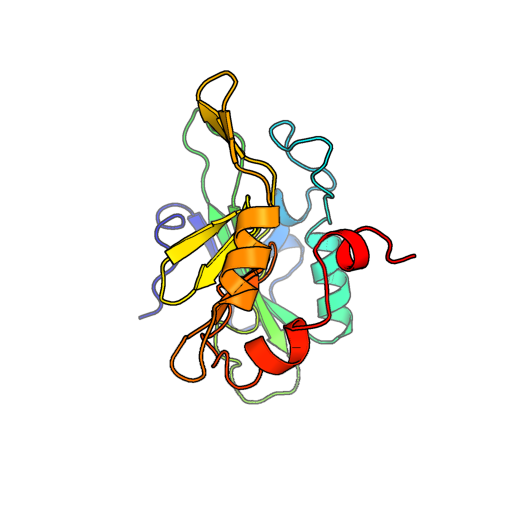380 -7.420 25.449 1.00 85.12 179 ASP A O 1
ATOM 1443 N N . CYS A 1 180 ? -4.978 -5.217 25.471 1.00 80.69 180 CYS A N 1
ATOM 1444 C CA . CYS A 1 180 ? -4.635 -5.127 24.052 1.00 80.69 180 CYS A CA 1
ATOM 1445 C C . CYS A 1 180 ? -3.180 -5.525 23.760 1.00 80.69 180 CYS A C 1
ATOM 1447 O O . CYS A 1 180 ? -2.895 -5.968 22.651 1.00 80.69 180 CYS A O 1
ATOM 1449 N N . LEU A 1 181 ? -2.267 -5.352 24.721 1.00 79.62 181 LEU A N 1
ATOM 1450 C CA . LEU A 1 181 ? -0.850 -5.702 24.576 1.00 79.62 181 LEU A CA 1
ATOM 1451 C C . LEU A 1 181 ? -0.576 -7.174 24.887 1.00 79.62 181 LEU A C 1
ATOM 1453 O O . LEU A 1 181 ? 0.334 -7.757 24.305 1.00 79.62 181 LEU A O 1
ATOM 1457 N N . ASP A 1 182 ? -1.376 -7.765 25.770 1.00 77.25 182 ASP A N 1
ATOM 1458 C CA . ASP A 1 182 ? -1.188 -9.130 26.264 1.00 77.25 182 ASP A CA 1
ATOM 1459 C C . ASP A 1 182 ? -1.880 -10.192 25.374 1.00 77.25 182 ASP A C 1
ATOM 1461 O O . ASP A 1 182 ? -2.075 -11.335 25.794 1.00 77.25 182 ASP A O 1
ATOM 1465 N N . GLN A 1 183 ? -2.266 -9.840 24.139 1.00 59.09 183 GLN A N 1
ATOM 1466 C CA . GLN A 1 183 ? -2.832 -10.796 23.180 1.00 59.09 183 GLN A CA 1
ATOM 1467 C C . GLN A 1 183 ? -1.731 -11.719 22.609 1.00 59.09 183 GLN A C 1
ATOM 1469 O O . GLN A 1 183 ? -0.645 -11.228 22.297 1.00 59.09 183 GLN A O 1
ATOM 1474 N N . PRO A 1 184 ? -1.985 -13.040 22.500 1.00 46.81 184 PRO A N 1
ATOM 1475 C CA . PRO A 1 184 ? -0.986 -14.040 22.107 1.00 46.81 184 PRO A CA 1
ATOM 1476 C C . PRO A 1 184 ? -0.491 -13.916 20.662 1.00 46.81 184 PRO A C 1
ATOM 1478 O O . PRO A 1 184 ? -1.275 -13.471 19.791 1.00 46.81 184 PRO A O 1
#